Protein AF-A0A9W9JLB4-F1 (afdb_monomer_lite)

Secondary structure (DSSP, 8-state):
--S--------SSS-----PPPPP----S-PPPGGG---SS--B--S---EE---SPPP---TTS-HHHHHHTT-----GGG-EEEE--SS-EEEEEEE--SS-EEEEETT--EEEEEEE--BTTBPPP-S----BS--EESEEEE-TT-EEEEEEES-S-EEEEEEESSHHHHHTT-EEEEEESHHHHTTT--HHHHHHHHHHHHHHHHHHT----S---

Foldseek 3Di:
DDDPPDDFDDDDDDDDDDPDDDDDDDPDPFDDDQVVQFDPDKDFADPPEDEDDDDPAFAAADLLCHPLNCLLVVNPDDDVNQQEDEAQDAFHKYKYKDFAAQDKFWKFKPPWKKFFFDWDADDVPGDDDPVHTDRTRTRIGGIGMRHHRIITIIMTTLHGADWMKIAGPPVVRVQQRRIHIYHRNSVCSNVVDPCPVVVVVSVVVVVVCVVVVDDSPGRND

Organism: NCBI:txid2972120

pLDDT: mean 89.71, std 10.29, range [47.53, 98.62]

Structure (mmCIF, N/CA/C/O backbone):
data_AF-A0A9W9JLB4-F1
#
_entry.id   AF-A0A9W9JLB4-F1
#
loop_
_atom_site.group_PDB
_atom_site.id
_atom_site.type_symbol
_atom_site.label_atom_id
_atom_site.label_alt_id
_atom_site.label_comp_id
_atom_site.label_asym_id
_atom_site.label_entity_id
_atom_site.label_seq_id
_atom_site.pdbx_PDB_ins_code
_atom_site.Cartn_x
_atom_site.Cartn_y
_atom_site.Cartn_z
_atom_site.occupancy
_atom_site.B_iso_or_equiv
_atom_site.auth_seq_id
_atom_site.auth_comp_id
_atom_site.auth_asym_id
_atom_site.auth_atom_id
_atom_site.pdbx_PDB_model_num
ATOM 1 N N . MET A 1 1 ? -23.063 18.956 0.521 1.00 47.53 1 MET A N 1
ATOM 2 C CA . MET A 1 1 ? -23.931 17.977 -0.168 1.00 47.53 1 MET A CA 1
ATOM 3 C C . MET A 1 1 ? -23.769 16.631 0.524 1.00 47.53 1 MET A C 1
ATOM 5 O O . MET A 1 1 ? -22.830 15.928 0.193 1.00 47.53 1 MET A O 1
ATOM 9 N N . THR A 1 2 ? -24.582 16.262 1.512 1.00 58.69 2 THR A N 1
ATOM 10 C CA . THR A 1 2 ? -24.410 14.956 2.179 1.00 58.69 2 THR A CA 1
ATOM 11 C C . THR A 1 2 ? -25.743 14.452 2.715 1.00 58.69 2 THR A C 1
ATOM 13 O O . THR A 1 2 ? -26.462 15.160 3.407 1.00 58.69 2 THR A O 1
ATOM 16 N N . GLY A 1 3 ? -26.094 13.227 2.331 1.00 68.06 3 GLY A N 1
ATOM 17 C CA . GLY A 1 3 ? -27.368 12.585 2.661 1.00 68.06 3 GLY A CA 1
ATOM 18 C C . GLY A 1 3 ? -27.718 11.430 1.722 1.00 68.06 3 GLY A C 1
ATOM 19 O O . GLY A 1 3 ? -28.468 10.545 2.115 1.00 68.06 3 GLY A O 1
ATOM 20 N N . ASN A 1 4 ? -27.116 11.394 0.527 1.00 84.06 4 ASN A N 1
ATOM 21 C CA . ASN A 1 4 ? -27.482 10.451 -0.537 1.00 84.06 4 ASN A CA 1
ATOM 22 C C . ASN A 1 4 ? -26.461 9.323 -0.769 1.00 84.06 4 ASN A C 1
ATOM 24 O O . ASN A 1 4 ? -26.624 8.551 -1.706 1.00 84.06 4 ASN A O 1
ATOM 28 N N . ILE A 1 5 ? -25.429 9.190 0.073 1.00 87.38 5 ILE A N 1
ATOM 29 C CA . ILE A 1 5 ? -24.531 8.022 0.050 1.00 87.38 5 ILE A CA 1
ATOM 30 C C . ILE A 1 5 ? -25.244 6.888 0.800 1.00 87.38 5 ILE A C 1
ATOM 32 O O . ILE A 1 5 ? -25.020 6.675 1.989 1.00 87.38 5 ILE A O 1
ATOM 36 N N . ARG A 1 6 ? -26.217 6.252 0.141 1.00 88.38 6 ARG A N 1
ATOM 37 C CA . ARG A 1 6 ? -27.082 5.213 0.720 1.00 88.38 6 ARG A CA 1
ATOM 38 C C . ARG A 1 6 ? -27.319 4.094 -0.290 1.00 88.38 6 ARG A C 1
ATOM 40 O O . ARG A 1 6 ? -27.400 4.348 -1.486 1.00 88.38 6 ARG A O 1
ATOM 47 N N . GLY A 1 7 ? -27.491 2.876 0.216 1.00 89.06 7 GLY A N 1
ATOM 48 C CA . GLY A 1 7 ? -28.009 1.732 -0.535 1.00 89.06 7 GLY A CA 1
ATOM 49 C C . GLY A 1 7 ? -29.394 1.317 -0.033 1.00 89.06 7 GLY A C 1
ATOM 50 O O . GLY A 1 7 ? -29.811 1.718 1.054 1.00 89.06 7 GLY A O 1
ATOM 51 N N . ILE A 1 8 ? -30.106 0.506 -0.816 1.00 91.38 8 ILE A N 1
ATOM 52 C CA . ILE A 1 8 ? -31.371 -0.120 -0.409 1.00 91.38 8 ILE A CA 1
ATOM 53 C C . ILE A 1 8 ? -31.118 -1.615 -0.237 1.00 91.38 8 ILE A C 1
ATOM 55 O O . ILE A 1 8 ? -30.756 -2.294 -1.194 1.00 91.38 8 ILE A O 1
ATOM 59 N N . VAL A 1 9 ? -31.342 -2.127 0.973 1.00 91.62 9 VAL A N 1
ATOM 60 C CA . VAL A 1 9 ? -31.432 -3.568 1.232 1.00 91.62 9 VAL A CA 1
ATOM 61 C C . VAL A 1 9 ? -32.911 -3.923 1.329 1.00 91.62 9 VAL A C 1
ATOM 63 O O . VAL A 1 9 ? -33.655 -3.290 2.078 1.00 91.62 9 VAL A O 1
ATOM 66 N N . TYR A 1 10 ? -33.351 -4.908 0.551 1.00 93.12 10 TYR A N 1
ATOM 67 C CA . TYR A 1 10 ? -34.756 -5.280 0.439 1.00 93.12 10 TYR A CA 1
ATOM 68 C C . TYR A 1 10 ? -34.913 -6.803 0.412 1.00 93.12 10 TYR A C 1
ATOM 70 O O . TYR A 1 10 ? -34.154 -7.486 -0.266 1.00 93.12 10 TYR A O 1
ATOM 78 N N . TYR A 1 11 ? -35.907 -7.319 1.140 1.00 93.31 11 TYR A N 1
ATOM 79 C CA . TYR A 1 11 ? -36.112 -8.760 1.352 1.00 93.31 11 TYR A CA 1
ATOM 80 C C . TYR A 1 11 ? -37.404 -9.316 0.725 1.00 93.31 11 TYR A C 1
ATOM 82 O O . TYR A 1 11 ? -37.646 -10.516 0.805 1.00 93.31 11 TYR A O 1
ATOM 90 N N . GLY A 1 12 ? -38.268 -8.474 0.149 1.00 91.25 12 GLY A N 1
ATOM 91 C CA . GLY A 1 12 ? -39.545 -8.918 -0.430 1.00 91.25 12 GLY A CA 1
ATOM 92 C C . GLY A 1 12 ? -39.497 -9.116 -1.952 1.00 91.25 12 GLY A C 1
ATOM 93 O O . GLY A 1 12 ? -38.444 -9.366 -2.531 1.00 91.25 12 GLY A O 1
ATOM 94 N N . THR A 1 13 ? -40.637 -8.937 -2.628 1.00 92.50 13 THR A N 1
ATOM 95 C CA . THR A 1 13 ? -40.787 -9.132 -4.085 1.00 92.50 13 THR A CA 1
ATOM 96 C C . THR A 1 13 ? -40.707 -7.858 -4.943 1.00 92.50 13 THR A C 1
ATOM 98 O O . THR A 1 13 ? -40.554 -7.963 -6.158 1.00 92.50 13 THR A O 1
ATOM 101 N N . LYS A 1 14 ? -40.808 -6.654 -4.358 1.00 90.88 14 LYS A N 1
ATOM 102 C CA . LYS A 1 14 ? -40.681 -5.351 -5.046 1.00 90.88 14 LYS A CA 1
ATOM 103 C C . LYS A 1 14 ? -39.960 -4.289 -4.194 1.00 90.88 14 LYS A C 1
ATOM 105 O O . LYS A 1 14 ? -40.514 -3.896 -3.167 1.00 90.88 14 LYS A O 1
ATOM 110 N N . PRO A 1 15 ? -38.792 -3.768 -4.616 1.00 91.06 15 PRO A N 1
ATOM 111 C CA . PRO A 1 15 ? -38.059 -2.753 -3.858 1.00 91.06 15 PRO A CA 1
ATOM 112 C C . PRO A 1 15 ? -38.905 -1.511 -3.554 1.00 91.06 15 PRO A C 1
ATOM 114 O O . PRO A 1 15 ? -39.670 -1.047 -4.399 1.00 91.06 15 PRO A O 1
ATOM 117 N N . GLN A 1 16 ? -38.738 -0.952 -2.357 1.00 90.38 16 GLN A N 1
ATOM 118 C CA . GLN A 1 16 ? -39.347 0.310 -1.928 1.00 90.38 16 GLN A CA 1
ATOM 119 C C . GLN A 1 16 ? -38.316 1.147 -1.165 1.00 90.38 16 GLN A C 1
ATOM 121 O O . GLN A 1 16 ? -37.318 0.611 -0.678 1.00 90.38 16 GLN A O 1
ATOM 126 N N . GLN A 1 17 ? -38.551 2.457 -1.056 1.00 91.56 17 GLN A N 1
ATOM 127 C CA . GLN A 1 17 ? -37.690 3.344 -0.275 1.00 91.56 17 GLN A CA 1
ATOM 128 C C . GLN A 1 17 ? -37.734 2.949 1.214 1.00 91.56 17 GLN A C 1
ATOM 130 O O . GLN A 1 17 ? -38.818 2.957 1.802 1.00 91.56 17 GLN A O 1
ATOM 135 N N . PRO A 1 18 ? -36.588 2.629 1.847 1.00 91.44 18 PRO A N 1
ATOM 136 C CA . PRO A 1 18 ? -36.567 2.268 3.259 1.00 91.44 18 PRO A CA 1
ATOM 137 C C . PRO A 1 18 ? -37.017 3.424 4.160 1.00 91.44 18 PRO A C 1
ATOM 139 O O . PRO A 1 18 ? -36.579 4.561 3.984 1.00 91.44 18 PRO A O 1
ATOM 142 N N . GLN A 1 19 ? -37.833 3.109 5.169 1.00 92.19 19 GLN A N 1
ATOM 143 C CA . GLN A 1 19 ? -38.179 4.007 6.285 1.00 92.19 19 GLN A CA 1
ATOM 144 C C . GLN A 1 19 ? -37.429 3.641 7.580 1.00 92.19 19 GLN A C 1
ATOM 146 O O . GLN A 1 19 ? -37.840 3.992 8.683 1.00 92.19 19 GLN A O 1
ATOM 151 N N . THR A 1 20 ? -36.333 2.891 7.454 1.00 91.38 20 THR A N 1
ATOM 152 C CA . THR A 1 20 ? -35.502 2.459 8.580 1.00 91.38 20 THR A CA 1
ATOM 153 C C . THR A 1 20 ? -34.828 3.646 9.261 1.00 91.38 20 THR A C 1
ATOM 155 O O . THR A 1 20 ? -34.368 4.575 8.595 1.00 91.38 20 THR A O 1
ATOM 158 N N . GLN A 1 21 ? -34.711 3.585 10.586 1.00 89.38 21 GLN A N 1
ATOM 159 C CA . GLN A 1 21 ? -33.932 4.556 11.350 1.00 89.38 21 GLN A CA 1
ATOM 160 C C . GLN A 1 21 ? -32.434 4.295 11.165 1.00 89.38 21 GLN A C 1
ATOM 162 O O . GLN A 1 21 ? -31.998 3.147 11.074 1.00 89.38 21 GLN A O 1
ATOM 167 N N . SER A 1 22 ? -31.644 5.365 11.089 1.00 85.06 22 SER A N 1
ATOM 168 C CA . SER A 1 22 ? -30.190 5.260 10.986 1.00 85.06 22 SER A CA 1
ATOM 169 C C . SER A 1 22 ? -29.588 4.772 12.298 1.00 85.06 22 SER A C 1
ATOM 171 O O . SER A 1 22 ? -29.951 5.266 13.366 1.00 85.06 22 SER A O 1
ATOM 173 N N . PHE A 1 23 ? -28.608 3.877 12.210 1.00 88.06 23 PHE A N 1
ATOM 174 C CA . PHE A 1 23 ? -27.747 3.566 13.345 1.00 88.06 23 PHE A CA 1
ATOM 175 C C . PHE A 1 23 ? -26.902 4.804 13.707 1.00 88.06 23 PHE A C 1
ATOM 177 O O . PHE A 1 23 ? -26.360 5.435 12.794 1.00 88.06 23 PHE A O 1
ATOM 184 N N . PRO A 1 24 ? -26.796 5.190 14.993 1.00 87.62 24 PRO A N 1
ATOM 185 C CA . PRO A 1 24 ? -25.941 6.298 15.395 1.00 87.62 24 PRO A CA 1
ATOM 186 C C . PRO A 1 24 ? -24.477 5.922 15.160 1.00 87.62 24 PRO A C 1
ATOM 188 O O . PRO A 1 24 ? -24.000 4.912 15.667 1.00 87.62 24 PRO A O 1
ATOM 191 N N . PHE A 1 25 ? -23.755 6.742 14.404 1.00 86.19 25 PHE A N 1
ATOM 192 C CA . PHE A 1 25 ? -22.332 6.547 14.151 1.00 86.19 25 PHE A CA 1
ATOM 193 C C . PHE A 1 25 ? -21.581 7.862 14.326 1.00 86.19 25 PHE A C 1
ATOM 195 O O . PHE A 1 25 ? -22.136 8.949 14.136 1.00 86.19 25 PHE A O 1
ATOM 202 N N . THR A 1 26 ? -20.304 7.756 14.668 1.00 85.06 26 THR A N 1
ATOM 203 C CA . THR A 1 26 ? -19.406 8.906 14.719 1.00 85.06 26 THR A CA 1
ATOM 204 C C . THR A 1 26 ? -18.745 9.053 13.357 1.00 85.06 26 THR A C 1
ATOM 206 O O . THR A 1 26 ? -18.109 8.123 12.869 1.00 85.06 26 THR A O 1
ATOM 209 N N . ASN A 1 27 ? -18.895 10.215 12.727 1.00 85.88 27 ASN A N 1
ATOM 210 C CA . ASN A 1 27 ? -18.248 10.497 11.450 1.00 85.88 27 ASN A CA 1
ATOM 211 C C . ASN A 1 27 ? -16.774 10.873 11.675 1.00 85.88 27 ASN A C 1
ATOM 213 O O . ASN A 1 27 ? -16.455 12.050 11.850 1.00 85.88 27 ASN A O 1
ATOM 217 N N . VAL A 1 28 ? -15.901 9.867 11.717 1.00 87.81 28 VAL A N 1
ATOM 218 C CA . VAL A 1 28 ? -14.451 10.014 11.899 1.00 87.81 28 VAL A CA 1
ATOM 219 C C . VAL A 1 28 ? -13.688 9.333 10.769 1.00 87.81 28 VAL A C 1
ATOM 221 O O . VAL A 1 28 ? -14.153 8.355 10.192 1.00 87.81 28 VAL A O 1
ATOM 224 N N . CYS A 1 29 ? -12.492 9.838 10.478 1.00 88.31 29 CYS A N 1
ATOM 225 C CA . CYS A 1 29 ? -11.559 9.236 9.526 1.00 88.31 29 CYS A CA 1
ATOM 226 C C . CYS A 1 29 ? -10.571 8.325 10.273 1.00 88.31 29 CYS A C 1
ATOM 228 O O . CYS A 1 29 ? -9.369 8.588 10.278 1.00 88.31 29 CYS A O 1
ATOM 230 N N . GLU A 1 30 ? -11.087 7.318 10.976 1.00 90.31 30 GLU A N 1
ATOM 231 C CA . GLU A 1 30 ? -10.309 6.371 11.784 1.00 90.31 30 GLU A CA 1
ATOM 232 C C . GLU A 1 30 ? -10.644 4.935 11.365 1.00 90.31 30 GLU A C 1
ATOM 234 O O . GLU A 1 30 ? -11.740 4.672 10.869 1.00 90.31 30 GLU A O 1
ATOM 239 N N . ASP A 1 31 ? -9.693 4.018 11.547 1.00 93.38 31 ASP A N 1
ATOM 240 C CA . ASP A 1 31 ? -9.970 2.584 11.450 1.00 93.38 31 ASP A CA 1
ATOM 241 C C . ASP A 1 31 ? -10.825 2.108 12.638 1.00 93.38 31 ASP A C 1
ATOM 243 O O . ASP A 1 31 ? -10.959 2.787 13.660 1.00 93.38 31 ASP A O 1
ATOM 247 N N . GLU A 1 32 ? -11.357 0.890 12.518 1.00 92.75 32 GLU A N 1
ATOM 248 C CA . GLU A 1 32 ? -11.881 0.141 13.661 1.00 92.75 32 GLU A CA 1
ATOM 249 C C . GLU A 1 32 ? -10.836 0.020 14.779 1.00 92.75 32 GLU A C 1
ATOM 251 O O . GLU A 1 32 ? -9.631 -0.072 14.531 1.00 92.75 32 GLU A O 1
ATOM 256 N N . LEU A 1 33 ? -11.304 -0.041 16.029 1.00 90.81 33 LEU A N 1
ATOM 257 C CA . LEU A 1 33 ? -10.415 -0.218 17.176 1.00 90.81 33 LEU A CA 1
ATOM 258 C C . LEU A 1 33 ? -9.578 -1.489 17.003 1.00 90.81 33 LEU A C 1
ATOM 260 O O . LEU A 1 33 ? -10.123 -2.568 16.770 1.00 90.81 33 LEU A O 1
ATOM 264 N N . LEU A 1 34 ? -8.260 -1.388 17.204 1.00 91.38 34 LEU A N 1
ATOM 265 C CA . LEU A 1 34 ? -7.344 -2.527 17.055 1.00 91.38 34 LEU A CA 1
ATOM 266 C C . LEU A 1 34 ? -7.753 -3.735 17.918 1.00 91.38 34 LEU A C 1
ATOM 268 O O . LEU A 1 34 ? -7.543 -4.875 17.519 1.00 91.38 34 LEU A O 1
ATOM 272 N N . THR A 1 35 ? -8.393 -3.502 19.069 1.00 91.44 35 THR A N 1
ATOM 273 C CA . THR A 1 35 ? -8.924 -4.556 19.953 1.00 91.44 35 THR A CA 1
ATOM 274 C C . THR A 1 35 ? -10.056 -5.373 19.330 1.00 91.44 35 THR A C 1
ATOM 276 O O . THR A 1 35 ? -10.273 -6.509 19.741 1.00 91.44 35 THR A O 1
ATOM 279 N N . ASN A 1 36 ? -10.767 -4.820 18.344 1.00 95.19 36 ASN A N 1
ATOM 280 C CA . ASN A 1 36 ? -11.835 -5.503 17.611 1.00 95.19 36 ASN A CA 1
ATOM 281 C C . ASN A 1 36 ? -11.297 -6.284 16.400 1.00 95.19 36 ASN A C 1
ATOM 283 O O . ASN A 1 36 ? -12.012 -7.101 15.824 1.00 95.19 36 ASN A O 1
ATOM 287 N N . LEU A 1 37 ? -10.041 -6.049 16.008 1.00 96.31 37 LEU A N 1
ATOM 288 C CA . LEU A 1 37 ? -9.425 -6.608 14.807 1.00 96.31 37 LEU A CA 1
ATOM 289 C C . LEU A 1 37 ? -8.465 -7.750 15.158 1.00 96.31 37 LEU A C 1
ATOM 291 O O . LEU A 1 37 ? -7.256 -7.641 14.977 1.00 96.31 37 LEU A O 1
ATOM 295 N N . VAL A 1 38 ? -8.997 -8.867 15.652 1.00 96.81 38 VAL A N 1
ATOM 296 C CA . VAL A 1 38 ? -8.183 -10.038 16.017 1.00 96.81 38 VAL A CA 1
ATOM 297 C C . VAL A 1 38 ? -8.157 -11.043 14.861 1.00 96.81 38 VAL A C 1
ATOM 299 O O . VAL A 1 38 ? -9.197 -11.632 14.552 1.00 96.81 38 VAL A O 1
ATOM 302 N N . PRO A 1 39 ? -6.998 -11.295 14.216 1.00 97.38 39 PRO A N 1
ATOM 303 C CA . PRO A 1 39 ? -6.916 -12.307 13.172 1.00 97.38 39 PRO A CA 1
ATOM 304 C C . PRO A 1 39 ? -7.280 -13.689 13.713 1.00 97.38 39 PRO A C 1
ATOM 306 O O . PRO A 1 39 ? -6.765 -14.108 14.752 1.00 97.38 39 PRO A O 1
ATOM 309 N N . HIS A 1 40 ? -8.111 -14.421 12.967 1.00 97.25 40 HIS A N 1
ATOM 310 C CA . HIS A 1 40 ? -8.494 -15.789 13.326 1.00 97.25 40 HIS A CA 1
ATOM 311 C C . HIS A 1 40 ? -7.283 -16.734 13.373 1.00 97.25 40 HIS A C 1
ATOM 313 O O . HIS A 1 40 ? -7.177 -17.560 14.274 1.00 97.25 40 HIS A O 1
ATOM 319 N N . VAL A 1 41 ? -6.350 -16.587 12.423 1.00 96.44 41 VAL A N 1
ATOM 320 C CA . VAL A 1 41 ? -5.081 -17.328 12.411 1.00 96.44 41 VAL A CA 1
ATOM 321 C C . VAL A 1 41 ? -4.011 -16.499 13.130 1.00 96.44 41 VAL A C 1
ATOM 323 O O . VAL A 1 41 ? -3.582 -15.471 12.577 1.00 96.44 41 VAL A O 1
ATOM 326 N N . PRO A 1 42 ? -3.563 -16.916 14.332 1.00 94.19 42 PRO A N 1
ATOM 327 C CA . PRO A 1 42 ? -2.636 -16.132 15.129 1.00 94.19 42 PRO A CA 1
ATOM 328 C C . PRO A 1 42 ? -1.221 -16.118 14.544 1.00 94.19 42 PRO A C 1
ATOM 330 O O . PRO A 1 42 ? -0.737 -17.124 14.027 1.00 94.19 42 PRO A O 1
ATOM 333 N N . LYS A 1 43 ? -0.532 -14.975 14.654 1.00 90.94 43 LYS A N 1
ATOM 334 C CA . LYS A 1 43 ? 0.885 -14.830 14.278 1.00 90.94 43 LYS A CA 1
ATOM 335 C C . LYS A 1 43 ? 1.606 -13.903 15.258 1.00 90.94 43 LYS A C 1
ATOM 337 O O . LYS A 1 43 ? 1.078 -12.850 15.599 1.00 90.94 43 LYS A O 1
ATOM 342 N N . THR A 1 44 ? 2.813 -14.278 15.678 1.00 87.94 44 THR A N 1
ATOM 343 C CA . THR A 1 44 ? 3.665 -13.464 16.563 1.00 87.94 44 THR A CA 1
ATOM 344 C C . THR A 1 44 ? 4.822 -12.862 15.770 1.00 87.94 44 THR A C 1
ATOM 346 O O . THR A 1 44 ? 5.496 -13.569 15.014 1.00 87.94 44 THR A O 1
ATOM 349 N N . ASN A 1 45 ? 5.062 -11.562 15.935 1.00 83.06 45 ASN A N 1
ATOM 350 C CA . ASN A 1 45 ? 6.175 -10.857 15.293 1.00 83.06 45 ASN A CA 1
ATOM 351 C C . ASN A 1 45 ? 7.479 -11.080 16.087 1.00 83.06 45 ASN A C 1
ATOM 353 O O . ASN A 1 45 ? 7.470 -11.065 17.317 1.00 83.06 45 ASN A O 1
ATOM 357 N N . ALA A 1 46 ? 8.613 -11.297 15.409 1.00 74.56 46 ALA A N 1
ATOM 358 C CA . ALA A 1 46 ? 9.895 -11.557 16.081 1.00 74.56 46 ALA A CA 1
ATOM 359 C C . ALA A 1 46 ? 10.652 -10.258 16.405 1.00 74.56 46 ALA A C 1
ATOM 361 O O . ALA A 1 46 ? 10.782 -9.406 15.534 1.00 74.56 46 ALA A O 1
ATOM 362 N N . GLN A 1 47 ? 11.235 -10.138 17.601 1.00 58.47 47 GLN A N 1
ATOM 363 C CA . GLN A 1 47 ? 11.836 -8.903 18.146 1.00 58.47 47 GLN A CA 1
ATOM 364 C C . GLN A 1 47 ? 13.156 -8.424 17.492 1.00 58.47 47 GLN A C 1
ATOM 366 O O . GLN A 1 47 ? 13.879 -7.625 18.076 1.00 58.47 47 GLN A O 1
ATOM 371 N N . ASN A 1 48 ? 13.515 -8.890 16.294 1.00 56.91 48 ASN A N 1
ATOM 372 C CA . ASN A 1 48 ? 14.680 -8.354 15.584 1.00 56.91 48 ASN A CA 1
ATOM 373 C C . ASN A 1 48 ? 14.227 -7.173 14.723 1.00 56.91 48 ASN A C 1
ATOM 375 O O . ASN A 1 48 ? 13.586 -7.369 13.691 1.00 56.91 48 ASN A O 1
ATOM 379 N N . PHE A 1 49 ? 14.518 -5.955 15.183 1.00 55.12 49 PHE A N 1
ATOM 380 C CA . PHE A 1 49 ? 13.984 -4.720 14.615 1.00 55.12 49 PHE A CA 1
ATOM 381 C C . PHE A 1 49 ? 14.944 -4.086 13.601 1.00 55.12 49 PHE A C 1
ATOM 383 O O . PHE A 1 49 ? 16.104 -3.830 13.912 1.00 55.12 49 PHE A O 1
ATOM 390 N N . PHE A 1 50 ? 14.424 -3.735 12.426 1.00 51.78 50 PHE A N 1
ATOM 391 C CA . PHE A 1 50 ? 15.030 -2.754 11.526 1.00 51.78 50 PHE A CA 1
ATOM 392 C C . PHE A 1 50 ? 14.108 -1.543 11.493 1.00 51.78 50 PHE A C 1
ATOM 394 O O . PHE A 1 50 ? 12.989 -1.663 11.004 1.00 51.78 50 PHE A O 1
ATOM 401 N N . ARG A 1 51 ? 14.540 -0.411 12.061 1.00 51.91 51 ARG A N 1
ATOM 402 C CA . ARG A 1 51 ? 13.751 0.829 12.106 1.00 51.91 51 ARG A CA 1
ATOM 403 C C . ARG A 1 51 ? 14.150 1.733 10.945 1.00 51.91 51 ARG A C 1
ATOM 405 O O . ARG A 1 51 ? 15.314 2.102 10.830 1.00 51.91 51 ARG A O 1
ATOM 412 N N . TRP A 1 52 ? 13.158 2.154 10.169 1.00 50.41 52 TRP A N 1
ATOM 413 C CA . TRP A 1 52 ? 13.318 3.104 9.069 1.00 50.41 52 TRP A CA 1
ATOM 414 C C . TRP A 1 52 ? 12.590 4.419 9.350 1.00 50.41 52 TRP A C 1
ATOM 416 O O . TRP A 1 52 ? 11.607 4.452 10.091 1.00 50.41 52 TRP A O 1
ATOM 426 N N . ARG A 1 53 ? 13.090 5.505 8.753 1.00 48.78 53 ARG A N 1
ATOM 427 C CA . ARG A 1 53 ? 12.478 6.838 8.750 1.00 48.78 53 ARG A CA 1
ATOM 428 C C . ARG A 1 53 ? 12.417 7.321 7.302 1.00 48.78 53 ARG A C 1
ATOM 430 O O . ARG A 1 53 ? 13.434 7.277 6.616 1.00 48.78 53 ARG A O 1
ATOM 437 N N . PHE A 1 54 ? 11.245 7.757 6.850 1.00 59.66 54 PHE A N 1
ATOM 438 C CA . PHE A 1 54 ? 11.043 8.196 5.466 1.00 59.66 54 PHE A CA 1
ATOM 439 C C . PHE A 1 54 ? 11.633 9.587 5.211 1.00 59.66 54 PHE A C 1
ATOM 441 O O . PHE A 1 54 ? 11.682 10.427 6.114 1.00 59.66 54 PHE A O 1
ATOM 448 N N . ASN A 1 55 ? 12.105 9.800 3.980 1.00 58.72 55 ASN A N 1
ATOM 449 C CA . ASN A 1 55 ? 12.612 11.085 3.503 1.00 58.72 55 ASN A CA 1
ATOM 450 C C . ASN A 1 55 ? 11.480 11.921 2.863 1.00 58.72 55 ASN A C 1
ATOM 452 O O . ASN A 1 55 ? 10.341 11.475 2.770 1.00 58.72 55 ASN A O 1
ATOM 456 N N . SER A 1 56 ? 11.800 13.138 2.424 1.00 65.88 56 SER A N 1
ATOM 457 C CA . SER A 1 56 ? 10.871 14.099 1.816 1.00 65.88 56 SER A CA 1
ATOM 458 C C . SER A 1 56 ? 10.739 13.971 0.285 1.00 65.88 56 SER A C 1
ATOM 460 O O . SER A 1 56 ? 10.598 14.990 -0.389 1.00 65.88 56 SER A O 1
ATOM 462 N N . THR A 1 57 ? 10.868 12.770 -0.288 1.00 79.44 57 THR A N 1
ATOM 463 C CA . THR A 1 57 ? 10.820 12.570 -1.750 1.00 79.44 57 THR A CA 1
ATOM 464 C C . THR A 1 57 ? 9.423 12.158 -2.191 1.00 79.44 57 THR A C 1
ATOM 466 O O . THR A 1 57 ? 8.918 11.135 -1.738 1.00 79.44 57 THR A O 1
ATOM 469 N N . SER A 1 58 ? 8.831 12.925 -3.107 1.00 87.69 58 SER A N 1
ATOM 470 C CA . SER A 1 58 ? 7.632 12.508 -3.839 1.00 87.69 58 SER A CA 1
ATOM 471 C C . SER A 1 58 ? 8.014 11.496 -4.911 1.00 87.69 58 SER A C 1
ATOM 473 O O . SER A 1 58 ? 8.916 11.753 -5.716 1.00 87.69 58 SER A O 1
ATOM 475 N N . MET A 1 59 ? 7.338 10.350 -4.919 1.00 90.00 59 MET A N 1
ATOM 476 C CA . MET A 1 59 ? 7.585 9.317 -5.915 1.00 90.00 59 MET A CA 1
ATOM 477 C C . MET A 1 59 ? 7.161 9.785 -7.311 1.00 90.00 59 MET A C 1
ATOM 479 O O . MET A 1 59 ? 6.105 10.386 -7.488 1.00 90.00 59 MET A O 1
ATOM 483 N N . ASN A 1 60 ? 7.991 9.479 -8.302 1.00 91.56 60 ASN A N 1
ATOM 484 C CA . ASN A 1 60 ? 7.707 9.611 -9.721 1.00 91.56 60 ASN A CA 1
ATOM 485 C C . ASN A 1 60 ? 8.414 8.465 -10.462 1.00 91.56 60 ASN A C 1
ATOM 487 O O . ASN A 1 60 ? 9.649 8.400 -10.500 1.00 91.56 60 ASN A O 1
ATOM 491 N N . VAL A 1 61 ? 7.626 7.529 -10.987 1.00 92.00 61 VAL A N 1
ATOM 492 C CA . VAL A 1 61 ? 8.088 6.355 -11.735 1.00 92.00 61 VAL A CA 1
ATOM 493 C C . VAL A 1 61 ? 7.890 6.565 -13.232 1.00 92.00 61 VAL A C 1
ATOM 495 O O . VAL A 1 61 ? 7.066 7.363 -13.652 1.00 92.00 61 VAL A O 1
ATOM 498 N N . SER A 1 62 ? 8.643 5.840 -14.059 1.00 91.81 62 SER A N 1
ATOM 499 C CA . SER A 1 62 ? 8.492 5.898 -15.514 1.00 91.81 62 SER A CA 1
ATOM 500 C C . SER A 1 62 ? 7.707 4.691 -16.014 1.00 91.81 62 SER A C 1
ATOM 502 O O . SER A 1 62 ? 8.154 3.556 -15.840 1.00 91.81 62 SER A O 1
ATOM 504 N N . TRP A 1 63 ? 6.580 4.925 -16.693 1.00 93.12 63 TRP A N 1
ATOM 505 C CA . TRP A 1 63 ? 5.831 3.846 -17.351 1.00 93.12 63 TRP A CA 1
ATOM 506 C C . TRP A 1 63 ? 6.628 3.142 -18.457 1.00 93.12 63 TRP A C 1
ATOM 508 O O . TRP A 1 63 ? 6.419 1.956 -18.705 1.00 93.12 63 TRP A O 1
ATOM 518 N N . ASP A 1 64 ? 7.547 3.855 -19.116 1.00 91.75 64 ASP A N 1
ATOM 519 C CA . ASP A 1 64 ? 8.386 3.302 -20.186 1.00 91.75 64 ASP A CA 1
ATOM 520 C C . ASP A 1 64 ? 9.548 2.451 -19.655 1.00 91.75 64 ASP A C 1
ATOM 522 O O . ASP A 1 64 ? 10.059 1.593 -20.373 1.00 91.75 64 ASP A O 1
ATOM 526 N N . ASN A 1 65 ? 9.958 2.662 -18.401 1.00 92.38 65 ASN A N 1
ATOM 527 C CA . ASN A 1 65 ? 11.016 1.887 -17.759 1.00 92.38 65 ASN A CA 1
ATOM 528 C C . ASN A 1 65 ? 10.604 1.464 -16.336 1.00 92.38 65 ASN A C 1
ATOM 530 O O . ASN A 1 65 ? 11.118 2.010 -15.354 1.00 92.38 65 ASN A O 1
ATOM 534 N N . PRO A 1 66 ? 9.657 0.516 -16.192 1.00 94.50 66 PRO A N 1
ATOM 535 C CA . PRO A 1 66 ? 9.180 0.082 -14.883 1.00 94.50 66 PRO A CA 1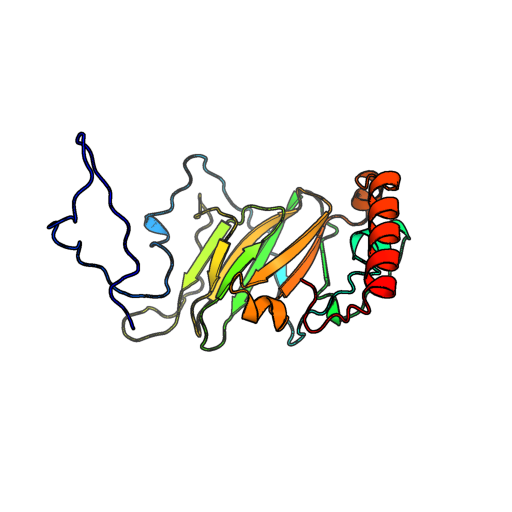
ATOM 536 C C . PRO A 1 66 ? 10.295 -0.604 -14.082 1.00 94.50 66 PRO A C 1
ATOM 538 O O . PRO A 1 66 ? 11.189 -1.229 -14.653 1.00 94.50 66 PRO A O 1
ATOM 541 N N . THR A 1 67 ? 10.220 -0.557 -12.749 1.00 94.56 67 THR A N 1
A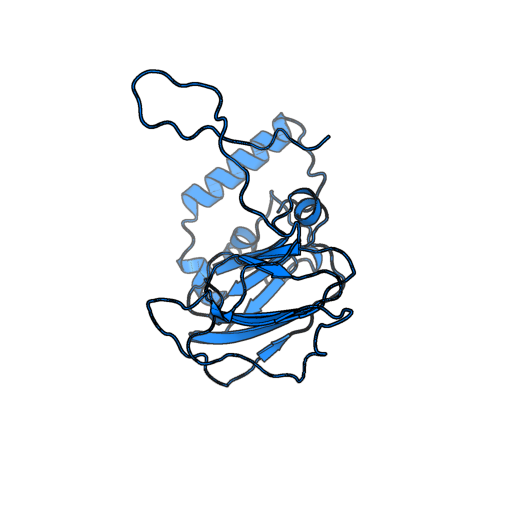TOM 542 C CA . THR A 1 67 ? 11.286 -1.056 -11.859 1.00 94.56 67 THR A CA 1
ATOM 543 C C . THR A 1 67 ? 11.681 -2.509 -12.132 1.00 94.56 67 THR A C 1
ATOM 545 O O . THR A 1 67 ? 12.860 -2.849 -12.111 1.00 94.56 67 THR A O 1
ATOM 548 N N . LEU A 1 68 ? 10.713 -3.379 -12.441 1.00 94.44 68 LEU A N 1
ATOM 549 C CA . LEU A 1 68 ? 11.003 -4.773 -12.788 1.00 94.44 68 LEU A CA 1
ATOM 550 C C . LEU A 1 68 ? 11.826 -4.905 -14.077 1.00 94.44 68 LEU A C 1
ATOM 552 O O . LEU A 1 68 ? 12.637 -5.823 -14.173 1.00 94.44 68 LEU A O 1
ATOM 556 N N . MET A 1 69 ? 11.651 -4.000 -15.046 1.00 94.50 69 MET A N 1
ATOM 557 C CA . MET A 1 69 ? 12.448 -3.989 -16.276 1.00 94.50 69 MET A CA 1
ATOM 558 C C . MET A 1 69 ? 13.881 -3.530 -15.995 1.00 94.50 69 MET A C 1
ATOM 560 O O . MET A 1 69 ? 14.823 -4.197 -16.422 1.00 94.50 69 MET A O 1
ATOM 564 N N . GLN A 1 70 ? 14.045 -2.480 -15.184 1.00 94.12 70 GLN A N 1
ATOM 565 C CA . GLN A 1 70 ? 15.354 -2.022 -14.698 1.00 94.12 70 GLN A CA 1
ATOM 566 C C . GLN A 1 70 ? 16.110 -3.166 -13.994 1.00 94.12 70 GLN A C 1
ATOM 568 O O . GLN A 1 70 ? 17.245 -3.491 -14.348 1.00 94.12 70 GLN A O 1
ATOM 573 N N . ILE A 1 71 ? 15.447 -3.866 -13.065 1.00 93.31 71 ILE A N 1
ATOM 574 C CA . ILE A 1 71 ? 16.021 -5.021 -12.354 1.00 93.31 71 ILE A CA 1
ATOM 575 C C . ILE A 1 71 ? 16.367 -6.158 -13.325 1.00 93.31 71 ILE A C 1
ATOM 577 O O . ILE A 1 71 ? 17.448 -6.741 -13.229 1.00 93.31 71 ILE A O 1
ATOM 581 N N . TYR A 1 72 ? 15.488 -6.474 -14.281 1.00 93.19 72 TYR A N 1
ATOM 582 C CA . TYR A 1 72 ? 15.739 -7.529 -15.267 1.00 93.19 72 TYR A CA 1
ATOM 583 C C . TYR A 1 72 ? 16.987 -7.243 -16.120 1.00 93.19 72 TYR A C 1
ATOM 585 O O . TYR A 1 72 ? 17.761 -8.157 -16.425 1.00 93.19 72 TYR A O 1
ATOM 593 N N . HIS A 1 73 ? 17.220 -5.972 -16.456 1.00 92.81 73 HIS A N 1
ATOM 594 C CA . HIS A 1 73 ? 18.409 -5.510 -17.171 1.00 92.81 73 HIS A CA 1
ATOM 595 C C . HIS A 1 73 ? 19.661 -5.362 -16.288 1.00 92.81 73 HIS A C 1
ATOM 597 O O . HIS A 1 73 ? 20.731 -5.039 -16.801 1.00 92.81 73 HIS A O 1
ATOM 603 N N . ASN A 1 74 ? 19.580 -5.724 -15.002 1.00 90.12 74 ASN A N 1
ATOM 604 C CA . ASN A 1 74 ? 20.632 -5.563 -13.992 1.00 90.12 74 ASN A CA 1
ATOM 605 C C . ASN A 1 74 ? 21.058 -4.099 -13.805 1.00 90.12 74 ASN A C 1
ATOM 607 O O . ASN A 1 74 ? 22.231 -3.809 -13.558 1.00 90.12 74 ASN A O 1
ATOM 611 N N . GLU A 1 75 ? 20.113 -3.169 -13.930 1.00 89.56 75 GLU A N 1
ATOM 612 C CA . GLU A 1 75 ? 20.341 -1.795 -13.507 1.00 89.56 75 GLU A CA 1
ATOM 613 C C . GLU A 1 75 ? 20.495 -1.758 -11.980 1.00 89.56 75 GLU A C 1
ATOM 615 O O . GLU A 1 75 ? 19.718 -2.355 -11.236 1.00 89.56 75 GLU A O 1
ATOM 620 N N . MET A 1 76 ? 21.540 -1.070 -11.520 1.00 79.00 76 MET A N 1
ATOM 621 C CA . MET A 1 76 ? 21.879 -0.934 -10.096 1.00 79.00 76 MET A CA 1
ATOM 622 C C . MET A 1 76 ? 21.704 0.504 -9.590 1.00 79.00 76 MET A C 1
ATOM 624 O O . MET A 1 76 ? 21.871 0.770 -8.404 1.00 79.00 76 MET A O 1
ATOM 628 N N . SER A 1 77 ? 21.413 1.444 -10.492 1.00 81.12 77 SER A N 1
ATOM 629 C CA . SER A 1 77 ? 21.272 2.867 -10.192 1.00 81.12 77 SER A CA 1
ATOM 630 C C . SER A 1 77 ? 19.850 3.306 -10.498 1.00 81.12 77 SER A C 1
ATOM 632 O O . SER A 1 77 ? 19.520 3.590 -11.646 1.00 81.12 77 SER A O 1
ATOM 634 N N . PHE A 1 78 ? 19.033 3.404 -9.457 1.00 83.25 78 PHE A N 1
ATOM 635 C CA . PHE A 1 78 ? 17.648 3.845 -9.556 1.00 83.25 78 PHE A CA 1
ATOM 636 C C . PHE A 1 78 ? 17.549 5.343 -9.265 1.00 83.25 78 PHE A C 1
ATOM 638 O O . PHE A 1 78 ? 18.290 5.886 -8.444 1.00 83.25 78 PHE A O 1
ATOM 645 N N . SER A 1 79 ? 16.615 6.028 -9.926 1.00 83.12 79 SER A N 1
ATOM 646 C CA . SER A 1 79 ? 16.309 7.423 -9.594 1.00 83.12 79 SER A CA 1
ATOM 647 C C . SER A 1 79 ? 15.841 7.522 -8.142 1.00 83.12 79 SER A C 1
ATOM 649 O O . SER A 1 79 ? 15.009 6.722 -7.718 1.00 83.12 79 SER A O 1
ATOM 651 N N . ASN A 1 80 ? 16.273 8.543 -7.397 1.00 80.88 80 ASN A N 1
ATOM 652 C CA . ASN A 1 80 ? 15.729 8.814 -6.059 1.00 80.88 80 ASN A CA 1
ATOM 653 C C . ASN A 1 80 ? 14.201 9.002 -6.086 1.00 80.88 80 ASN A C 1
ATOM 655 O O . ASN A 1 80 ? 13.522 8.658 -5.122 1.00 80.88 80 ASN A O 1
ATOM 659 N N . LEU A 1 81 ? 13.657 9.484 -7.211 1.00 84.88 81 LEU A N 1
ATOM 660 C CA . LEU A 1 81 ? 12.216 9.639 -7.417 1.00 84.88 81 LEU A CA 1
ATOM 661 C C . LEU A 1 81 ? 11.479 8.295 -7.500 1.00 84.88 81 LEU A C 1
ATOM 663 O O . LEU A 1 81 ? 10.275 8.255 -7.308 1.00 84.88 81 LEU A O 1
ATOM 667 N N . SER A 1 82 ? 12.171 7.173 -7.709 1.00 84.81 82 SER A N 1
ATOM 668 C CA . SER A 1 82 ? 11.538 5.848 -7.680 1.00 84.81 82 SER A CA 1
ATOM 669 C C . SER A 1 82 ? 11.087 5.419 -6.279 1.00 84.81 82 SER A C 1
ATOM 671 O O . SER A 1 82 ? 10.460 4.371 -6.156 1.00 84.81 82 SER A O 1
ATOM 673 N N . GLY A 1 83 ? 11.416 6.175 -5.220 1.00 87.56 83 GLY A N 1
ATOM 674 C CA . GLY A 1 83 ? 11.010 5.866 -3.846 1.00 87.56 83 GLY A CA 1
ATOM 675 C C . GLY A 1 83 ? 11.484 4.489 -3.372 1.00 87.56 83 GLY A C 1
ATOM 676 O O . GLY A 1 83 ? 10.795 3.829 -2.603 1.00 87.56 83 GLY A O 1
ATOM 677 N N . MET A 1 84 ? 12.620 4.015 -3.882 1.00 89.38 84 MET A N 1
ATOM 678 C CA . MET A 1 84 ? 13.090 2.651 -3.675 1.00 89.38 84 MET A CA 1
ATOM 679 C C . MET A 1 84 ? 13.697 2.433 -2.281 1.00 89.38 84 MET A C 1
ATOM 681 O O . MET A 1 84 ? 14.565 3.187 -1.845 1.00 89.38 84 MET A O 1
ATOM 685 N N . ILE A 1 85 ? 13.304 1.342 -1.621 1.00 91.06 85 ILE A N 1
ATOM 686 C CA . ILE A 1 85 ? 13.928 0.821 -0.400 1.00 91.06 85 ILE A CA 1
ATOM 687 C C . ILE A 1 85 ? 14.313 -0.642 -0.631 1.00 91.06 85 ILE A C 1
ATOM 689 O O . ILE A 1 85 ? 13.453 -1.491 -0.850 1.00 91.06 85 ILE A O 1
ATOM 693 N N . GLU A 1 86 ? 15.604 -0.952 -0.563 1.00 92.50 86 GLU A N 1
ATOM 694 C CA . GLU A 1 86 ? 16.101 -2.318 -0.739 1.00 92.50 86 GLU A CA 1
ATOM 695 C C . GLU A 1 86 ? 15.939 -3.152 0.543 1.00 92.50 86 GLU A C 1
ATOM 697 O O . GLU A 1 86 ? 16.288 -2.715 1.643 1.00 92.50 86 GLU A O 1
ATOM 702 N N . LEU 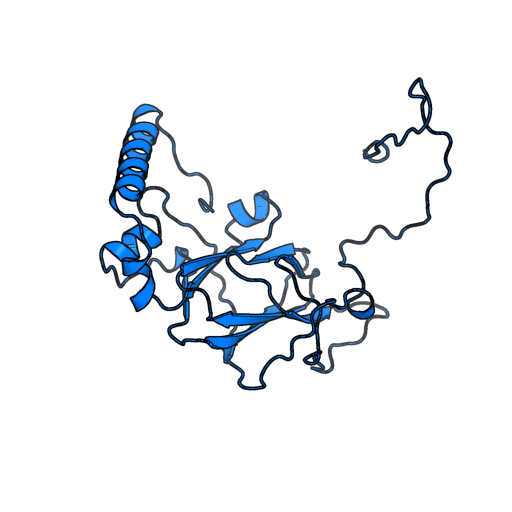A 1 87 ? 15.438 -4.381 0.398 1.00 94.31 87 LEU A N 1
ATOM 703 C CA . LEU A 1 87 ? 15.290 -5.367 1.468 1.00 94.31 87 LEU A CA 1
ATOM 704 C C . LEU A 1 87 ? 15.928 -6.705 1.035 1.00 94.31 87 LEU A C 1
ATOM 706 O O . LEU A 1 87 ? 15.217 -7.621 0.614 1.00 94.31 87 LEU A O 1
ATOM 710 N N . PRO A 1 88 ? 17.263 -6.861 1.132 1.00 94.50 88 PRO A N 1
ATOM 711 C CA . PRO A 1 88 ? 17.980 -8.022 0.582 1.00 94.50 88 PRO A CA 1
ATOM 712 C C . PRO A 1 88 ? 17.840 -9.300 1.426 1.00 94.50 88 PRO A C 1
ATOM 714 O O . PRO A 1 88 ? 18.288 -10.380 1.051 1.00 94.50 88 PRO A O 1
ATOM 717 N N . PHE A 1 89 ? 17.261 -9.203 2.617 1.00 93.50 89 PHE A N 1
ATOM 718 C CA . PHE A 1 89 ? 17.240 -10.292 3.587 1.00 93.50 89 PHE A CA 1
ATOM 719 C C . PHE A 1 89 ? 16.025 -11.199 3.396 1.00 93.50 89 PHE A C 1
ATOM 721 O O . PHE A 1 89 ? 14.903 -10.724 3.277 1.00 93.50 89 PHE A O 1
ATOM 728 N N . LYS A 1 90 ? 16.222 -12.519 3.480 1.00 95.38 90 LYS A N 1
ATOM 729 C CA . LYS A 1 90 ? 15.151 -13.523 3.400 1.00 95.38 90 LYS A CA 1
ATOM 730 C C . LYS A 1 90 ? 14.508 -13.819 4.757 1.00 95.38 90 LYS A C 1
ATOM 732 O O . LYS A 1 90 ? 15.203 -14.070 5.744 1.00 95.38 90 LYS A O 1
ATOM 737 N N . ASN A 1 91 ? 13.176 -13.864 4.781 1.00 94.00 91 ASN A N 1
ATOM 738 C CA . ASN A 1 91 ? 12.335 -14.240 5.921 1.00 94.00 91 ASN A CA 1
ATOM 739 C C . ASN A 1 91 ? 12.579 -13.415 7.199 1.00 94.00 91 ASN A C 1
ATOM 741 O O . ASN A 1 91 ? 12.379 -13.919 8.310 1.00 94.00 91 ASN A O 1
ATOM 745 N N . LYS A 1 92 ? 12.995 -12.152 7.066 1.00 93.12 92 LYS A N 1
ATOM 746 C CA . LYS A 1 92 ? 13.184 -11.230 8.194 1.00 93.12 92 LYS A CA 1
ATOM 747 C C . LYS A 1 92 ? 11.967 -10.335 8.359 1.00 93.12 92 LYS A C 1
ATOM 749 O O . LYS A 1 92 ? 11.264 -10.047 7.400 1.00 93.12 92 LYS A O 1
ATOM 754 N N . TRP A 1 93 ? 11.717 -9.917 9.593 1.00 92.56 93 TRP A N 1
ATOM 755 C CA . TRP A 1 93 ? 10.693 -8.921 9.873 1.00 92.56 93 TRP A CA 1
ATOM 756 C C . TRP A 1 93 ? 11.240 -7.521 9.605 1.00 92.56 93 TRP A C 1
ATOM 758 O O . TRP A 1 93 ? 12.350 -7.191 10.022 1.00 92.56 93 TRP A O 1
ATOM 768 N N . VAL A 1 94 ? 10.434 -6.709 8.935 1.00 93.19 94 VAL A N 1
ATOM 769 C CA . VAL A 1 94 ? 10.674 -5.289 8.682 1.00 93.19 94 VAL A CA 1
ATOM 770 C C . VAL A 1 94 ? 9.682 -4.504 9.518 1.00 93.19 94 VAL A C 1
ATOM 772 O O . VAL A 1 94 ? 8.513 -4.870 9.580 1.00 93.19 94 VAL A O 1
ATOM 775 N N . TYR A 1 95 ? 10.155 -3.446 10.171 1.00 92.25 95 TYR A N 1
ATOM 776 C CA . TYR A 1 95 ? 9.393 -2.650 11.125 1.00 92.25 95 TYR A CA 1
ATOM 777 C C . TYR A 1 95 ? 9.379 -1.192 10.665 1.00 92.25 95 TYR A C 1
ATOM 779 O O . TYR A 1 95 ? 10.421 -0.539 10.609 1.00 92.25 95 TYR A O 1
ATOM 787 N N . LEU A 1 96 ? 8.203 -0.659 10.340 1.00 91.56 96 LEU A N 1
ATOM 788 C CA . LEU A 1 96 ? 8.074 0.679 9.764 1.00 91.56 96 LEU A CA 1
ATOM 789 C C . LEU A 1 96 ? 7.239 1.564 10.664 1.00 91.56 96 LEU A C 1
ATOM 791 O O . LEU A 1 96 ? 6.048 1.329 10.852 1.00 91.56 96 LEU A O 1
ATOM 795 N N . PHE A 1 97 ? 7.885 2.590 11.206 1.00 90.56 97 PHE A N 1
ATOM 796 C CA . PHE A 1 97 ? 7.224 3.626 11.975 1.00 90.56 97 PHE A CA 1
ATOM 797 C C . PHE A 1 97 ? 6.994 4.845 11.083 1.00 90.56 97 PHE A C 1
ATOM 799 O O . PHE A 1 97 ? 7.942 5.527 10.691 1.00 90.56 97 PHE A O 1
ATOM 806 N N . ILE A 1 98 ? 5.733 5.093 10.749 1.00 89.81 98 ILE A N 1
ATOM 807 C CA . ILE A 1 98 ? 5.296 6.167 9.863 1.00 89.81 98 ILE A CA 1
ATOM 808 C C . ILE A 1 98 ? 4.704 7.279 10.726 1.00 89.81 98 ILE A C 1
ATOM 810 O O . ILE A 1 98 ? 3.811 7.021 11.530 1.00 89.81 98 ILE A O 1
ATOM 814 N N . GLN A 1 99 ? 5.203 8.505 10.569 1.00 88.06 99 GLN A N 1
ATOM 815 C CA . GLN A 1 99 ? 4.657 9.700 11.217 1.00 88.06 99 GLN A CA 1
ATOM 816 C C . GLN A 1 99 ? 3.992 10.579 10.172 1.00 88.06 99 GLN A C 1
ATOM 818 O O . GLN A 1 99 ? 4.484 10.670 9.048 1.00 88.06 99 GLN A O 1
ATOM 823 N N . ASN A 1 100 ? 2.907 11.240 10.561 1.00 87.62 100 ASN A N 1
ATOM 824 C CA . ASN A 1 100 ? 2.093 11.991 9.626 1.00 87.62 100 ASN A CA 1
ATOM 825 C C . ASN A 1 100 ? 2.076 13.498 9.879 1.00 87.62 100 ASN A C 1
ATOM 827 O O . ASN A 1 100 ? 2.263 13.968 11.000 1.00 87.62 100 ASN A O 1
ATOM 831 N N . THR A 1 101 ? 1.760 14.236 8.822 1.00 82.81 101 THR A N 1
ATOM 832 C CA . THR A 1 101 ? 1.314 15.633 8.877 1.00 82.81 101 THR A CA 1
ATOM 833 C C . THR A 1 101 ? -0.228 15.666 9.020 1.00 82.81 101 THR A C 1
ATOM 835 O O . THR A 1 101 ? -0.836 14.604 9.162 1.00 82.81 101 THR A O 1
ATOM 838 N N . PRO A 1 102 ? -0.913 16.824 9.081 1.00 85.00 102 PRO A N 1
ATOM 839 C CA . PRO A 1 102 ? -2.317 16.901 9.516 1.00 85.00 102 PRO A CA 1
ATOM 840 C C . PRO A 1 102 ? -3.374 16.131 8.706 1.00 85.00 102 PRO A C 1
ATOM 842 O O . PRO A 1 102 ? -4.504 16.015 9.176 1.00 85.00 102 PRO A O 1
ATOM 845 N N . ILE A 1 103 ? -3.057 15.631 7.512 1.00 88.69 103 ILE A N 1
ATOM 846 C CA . ILE A 1 103 ? -4.022 14.966 6.626 1.00 88.69 103 ILE A CA 1
ATOM 847 C C . ILE A 1 103 ? -4.019 13.461 6.870 1.00 88.69 103 ILE A C 1
ATOM 849 O O . ILE A 1 103 ? -2.966 12.853 6.915 1.00 88.69 103 ILE A O 1
ATOM 853 N N . THR A 1 104 ? -5.185 12.833 7.019 1.00 93.31 104 THR A N 1
ATOM 854 C CA . THR A 1 104 ? -5.288 11.374 7.184 1.00 93.31 104 THR A CA 1
ATOM 855 C C . THR A 1 104 ? -5.060 10.634 5.860 1.00 93.31 104 THR A C 1
ATOM 857 O O . THR A 1 104 ? -5.626 11.013 4.834 1.00 93.31 104 THR A O 1
ATOM 860 N N . HIS A 1 105 ? -4.309 9.529 5.895 1.00 94.75 105 HIS A N 1
ATOM 861 C CA . HIS A 1 105 ? -3.983 8.718 4.718 1.00 94.75 105 HIS A CA 1
ATOM 862 C C . HIS A 1 105 ? -4.285 7.226 4.948 1.00 94.75 105 HIS A C 1
ATOM 864 O O . HIS A 1 105 ? -3.768 6.656 5.904 1.00 94.75 105 HIS A O 1
ATOM 870 N N . PRO A 1 106 ? -5.068 6.546 4.092 1.00 97.31 106 PRO A N 1
ATOM 871 C CA . PRO A 1 106 ? -5.117 5.086 4.077 1.00 97.31 106 PRO A CA 1
ATOM 872 C C . PRO A 1 106 ? -3.850 4.547 3.405 1.00 97.31 106 PRO A C 1
ATOM 874 O O . PRO A 1 106 ? -3.681 4.717 2.202 1.00 97.31 106 PRO A O 1
ATOM 877 N N . ILE A 1 107 ? -2.948 3.933 4.168 1.00 97.69 107 ILE A N 1
ATOM 878 C CA . ILE A 1 107 ? -1.688 3.381 3.660 1.00 97.69 107 ILE A CA 1
ATOM 879 C C . ILE A 1 107 ? -1.904 1.934 3.248 1.00 97.69 107 ILE A C 1
ATOM 881 O O . ILE A 1 107 ? -2.251 1.113 4.094 1.00 97.69 107 ILE A O 1
ATOM 885 N N . HIS A 1 108 ? -1.672 1.645 1.972 1.00 98.50 108 HIS A N 1
ATOM 886 C CA . HIS A 1 108 ? -1.731 0.316 1.378 1.00 98.50 108 HIS A CA 1
ATOM 887 C C . HIS A 1 108 ? -0.323 -0.213 1.088 1.00 98.50 108 HIS A C 1
ATOM 889 O O . HIS A 1 108 ? 0.540 0.563 0.677 1.00 98.50 108 HIS A O 1
ATOM 895 N N . LEU A 1 109 ? -0.095 -1.515 1.278 1.00 98.56 109 LEU A N 1
ATOM 896 C CA . LEU A 1 109 ? 1.144 -2.213 0.929 1.00 98.56 109 LEU A CA 1
ATOM 897 C C . LEU A 1 109 ? 0.848 -3.378 -0.020 1.00 98.56 109 LEU A C 1
ATOM 899 O O . LEU A 1 109 ? 0.075 -4.278 0.300 1.00 98.56 109 LEU A O 1
ATOM 903 N N . HIS A 1 110 ? 1.522 -3.390 -1.165 1.00 98.62 110 HIS A N 1
ATOM 904 C CA . HIS A 1 110 ? 1.445 -4.484 -2.127 1.00 98.62 110 HIS A CA 1
ATOM 905 C C . HIS A 1 110 ? 2.249 -5.699 -1.644 1.00 98.62 110 HIS A C 1
ATOM 907 O O . HIS A 1 110 ? 3.215 -5.576 -0.892 1.00 98.62 110 HIS A O 1
ATOM 913 N N . GLY A 1 111 ? 1.868 -6.892 -2.105 1.00 98.38 111 GLY A N 1
ATOM 914 C CA . GLY A 1 111 ? 2.630 -8.133 -1.904 1.00 98.38 111 GLY A CA 1
ATOM 915 C C . GLY A 1 111 ? 2.612 -8.720 -0.489 1.00 98.38 111 GLY A C 1
ATOM 916 O O . GLY A 1 111 ? 3.087 -9.844 -0.313 1.00 98.38 111 GLY A O 1
ATOM 917 N N . HIS A 1 112 ? 2.054 -8.010 0.498 1.00 98.56 112 HIS A N 1
ATOM 918 C CA . HIS A 1 112 ? 2.089 -8.391 1.909 1.00 98.56 112 HIS A CA 1
ATOM 919 C C . HIS A 1 112 ? 0.821 -7.987 2.654 1.00 98.56 112 HIS A C 1
ATOM 921 O O . HIS A 1 112 ? 0.365 -6.854 2.554 1.00 98.56 112 HIS A O 1
ATOM 927 N N . ASP A 1 113 ? 0.362 -8.867 3.541 1.00 98.38 113 ASP A N 1
ATOM 928 C CA . ASP A 1 113 ? -0.324 -8.408 4.745 1.00 98.38 113 ASP A CA 1
ATOM 929 C C . ASP A 1 113 ? 0.715 -7.881 5.744 1.00 98.38 113 ASP A C 1
ATOM 931 O O . ASP A 1 113 ? 1.709 -8.561 6.036 1.00 98.38 113 ASP A O 1
ATOM 935 N N . PHE A 1 114 ? 0.447 -6.736 6.367 1.00 97.94 114 PHE A N 1
ATOM 936 C CA . PHE A 1 114 ? 1.231 -6.238 7.493 1.00 97.94 114 PHE A CA 1
ATOM 937 C C . PHE A 1 114 ? 0.474 -6.343 8.818 1.00 97.94 114 PHE A C 1
ATOM 939 O O . PHE A 1 114 ? -0.747 -6.239 8.900 1.00 97.94 114 PHE A O 1
ATOM 946 N N . SER A 1 115 ? 1.235 -6.538 9.888 1.00 97.88 115 SER A N 1
ATOM 947 C CA . SER A 1 115 ? 0.793 -6.430 11.273 1.00 97.88 115 SER A CA 1
ATOM 948 C C . SER A 1 115 ? 0.742 -4.968 11.706 1.00 97.88 115 SER A C 1
ATOM 950 O O . SER A 1 115 ? 1.742 -4.274 11.557 1.00 97.88 115 SER A O 1
ATOM 952 N N . ILE A 1 116 ? -0.362 -4.520 12.302 1.00 97.44 116 ILE A N 1
ATOM 953 C CA . ILE A 1 116 ? -0.498 -3.190 12.914 1.00 97.44 116 ILE A CA 1
ATOM 954 C C . ILE A 1 116 ? -0.069 -3.286 14.380 1.00 97.44 116 ILE A C 1
ATOM 956 O O . ILE A 1 116 ? -0.810 -3.770 15.232 1.00 97.44 116 ILE A O 1
ATOM 960 N N . LEU A 1 117 ? 1.152 -2.847 14.668 1.00 95.25 117 LEU A N 1
ATOM 961 C CA . LEU A 1 117 ? 1.764 -2.944 15.995 1.00 95.25 117 LEU A CA 1
ATOM 962 C C . LEU A 1 117 ? 1.324 -1.806 16.915 1.00 95.25 117 LEU A C 1
ATOM 964 O O . LEU A 1 117 ? 1.165 -2.005 18.116 1.00 95.25 117 LEU A O 1
ATOM 968 N N . ALA A 1 118 ? 1.149 -0.616 16.347 1.00 93.44 118 ALA A N 1
ATOM 969 C CA . ALA A 1 118 ? 0.583 0.549 17.010 1.00 93.44 118 ALA A CA 1
ATOM 970 C C . ALA A 1 118 ? -0.034 1.475 15.957 1.00 93.44 118 ALA A C 1
ATOM 972 O O . ALA A 1 118 ? 0.499 1.623 14.859 1.00 93.44 118 ALA A O 1
ATOM 973 N N . GLN A 1 119 ? -1.139 2.125 16.297 1.00 93.88 119 GLN A N 1
ATOM 974 C CA . GLN A 1 119 ? -1.813 3.109 15.454 1.00 93.88 119 GLN A CA 1
ATOM 975 C C . GLN A 1 119 ? -2.443 4.143 16.380 1.00 93.88 119 GLN A C 1
ATOM 977 O O . GLN A 1 119 ? -3.010 3.782 17.412 1.00 93.88 119 GLN A O 1
ATOM 982 N N . GLY A 1 120 ? -2.321 5.423 16.054 1.00 89.81 120 GLY A N 1
ATOM 983 C CA . GLY A 1 120 ? -2.904 6.460 16.894 1.00 89.81 120 GLY A CA 1
ATOM 984 C C . GLY A 1 120 ? -2.666 7.866 16.380 1.00 89.81 120 GLY A C 1
ATOM 985 O O . GLY A 1 120 ? -1.994 8.078 15.374 1.00 89.81 120 GLY A O 1
ATOM 986 N N . GLN A 1 121 ? -3.247 8.834 17.084 1.00 87.56 121 GLN A N 1
ATOM 987 C CA . GLN A 1 121 ? -3.064 10.256 16.822 1.00 87.56 121 GLN A CA 1
ATOM 988 C C . GLN A 1 121 ? -3.077 11.066 18.121 1.00 87.56 121 GLN A C 1
ATOM 990 O O . GLN A 1 121 ? -3.809 10.707 19.050 1.00 87.56 121 GLN A O 1
ATOM 995 N N . PRO A 1 122 ? -2.308 12.167 18.194 1.00 77.38 122 PRO A N 1
ATOM 996 C CA . PRO A 1 122 ? -2.390 13.102 19.303 1.00 77.38 122 PRO A CA 1
ATOM 997 C C . PRO A 1 122 ? -3.736 13.840 19.266 1.00 77.38 122 PRO A C 1
ATOM 999 O O . PRO A 1 122 ? -4.249 14.172 18.200 1.00 77.38 122 PRO A O 1
ATOM 1002 N N . GLY A 1 123 ? -4.316 14.130 20.430 1.00 73.44 123 GLY A N 1
ATOM 1003 C CA . GLY A 1 123 ? -5.538 14.929 20.509 1.00 73.44 123 GLY A CA 1
ATOM 1004 C C . GLY A 1 123 ? -6.165 14.951 21.903 1.00 73.44 123 GLY A C 1
ATOM 1005 O O . GLY A 1 123 ? -5.772 14.162 22.766 1.00 73.44 123 GLY A O 1
ATOM 1006 N N . PRO A 1 124 ? -7.142 15.843 22.151 1.00 68.00 124 PRO A N 1
ATOM 1007 C CA . PRO A 1 124 ? -7.867 15.888 23.417 1.00 68.00 124 PRO A CA 1
ATOM 1008 C C . PRO A 1 124 ? -8.479 14.523 23.753 1.00 68.00 124 PRO A C 1
ATOM 1010 O O . PRO A 1 124 ? -9.186 13.936 22.937 1.00 68.00 124 PRO A O 1
ATOM 1013 N N . GLY A 1 125 ? -8.185 14.005 24.948 1.00 68.81 125 GLY A N 1
ATOM 1014 C CA . GLY A 1 125 ? -8.674 12.697 25.397 1.00 68.81 125 GLY A CA 1
ATOM 1015 C C . GLY A 1 125 ? -7.961 11.483 24.787 1.00 68.81 125 GLY A C 1
ATOM 1016 O O . GLY A 1 125 ? -8.348 10.360 25.097 1.00 68.81 125 GLY A O 1
ATOM 1017 N N . LYS A 1 126 ? -6.920 11.674 23.961 1.00 72.12 126 LYS A N 1
ATOM 1018 C CA . LYS A 1 126 ? -6.105 10.581 23.410 1.00 72.12 126 LYS A CA 1
ATOM 1019 C C . LYS A 1 126 ? -4.748 10.518 24.122 1.00 72.12 126 LYS A C 1
ATOM 1021 O O . LYS A 1 126 ? -4.081 11.550 24.227 1.00 72.12 126 LYS A O 1
ATOM 1026 N N . PRO A 1 127 ? -4.328 9.348 24.639 1.00 62.38 127 PRO A N 1
ATOM 1027 C CA . PRO A 1 127 ? -3.037 9.220 25.299 1.00 62.38 127 PRO A CA 1
ATOM 1028 C C . PRO A 1 127 ? -1.899 9.494 24.310 1.00 62.38 127 PRO A C 1
ATOM 1030 O O . PRO A 1 127 ? -1.956 9.093 23.146 1.00 62.38 127 PRO A O 1
ATOM 1033 N N . GLN A 1 128 ? -0.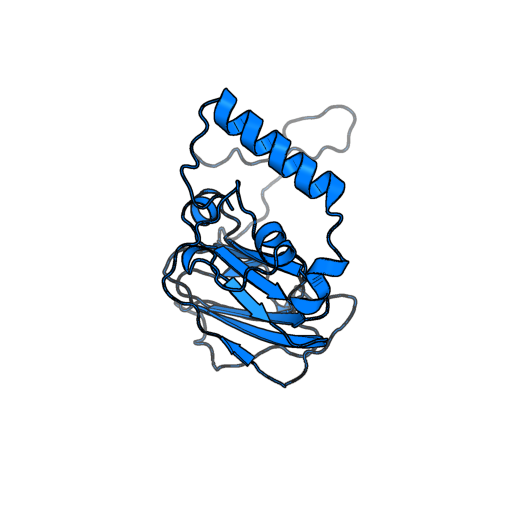853 10.173 24.787 1.00 73.31 128 GLN A N 1
ATOM 1034 C CA . GLN A 1 128 ? 0.423 10.209 24.074 1.00 73.31 128 GLN A CA 1
ATOM 1035 C C . GLN A 1 128 ? 0.941 8.776 23.952 1.00 73.31 128 GLN A C 1
ATOM 1037 O O . GLN A 1 128 ? 0.796 7.990 24.890 1.00 73.31 128 GLN A O 1
ATOM 1042 N N . TRP A 1 129 ? 1.528 8.431 22.807 1.00 82.38 129 TRP A N 1
ATOM 1043 C CA . TRP A 1 129 ? 2.089 7.097 22.643 1.00 82.38 129 TRP A CA 1
ATOM 1044 C C . TRP A 1 129 ? 3.238 6.889 23.629 1.00 82.38 129 TRP A C 1
ATOM 1046 O O . TRP A 1 129 ? 4.233 7.609 23.595 1.00 82.38 129 TRP A O 1
ATOM 1056 N N . ASP A 1 130 ? 3.112 5.884 24.486 1.00 82.62 130 ASP A N 1
ATOM 1057 C CA . ASP A 1 130 ? 4.126 5.473 25.461 1.00 82.62 130 ASP A CA 1
ATOM 1058 C C . ASP A 1 130 ? 5.202 4.551 24.854 1.00 82.62 130 ASP A C 1
ATOM 1060 O O . ASP A 1 130 ? 6.085 4.065 25.558 1.00 82.62 130 ASP A O 1
ATOM 1064 N N . GLY A 1 131 ? 5.134 4.299 23.541 1.00 82.94 131 GLY A N 1
ATOM 1065 C CA . GLY A 1 131 ? 6.004 3.360 22.837 1.00 82.94 131 GLY A CA 1
ATOM 1066 C C . GLY A 1 131 ? 5.533 1.904 22.900 1.00 82.94 131 GLY A C 1
ATOM 1067 O O . GLY A 1 131 ? 6.222 1.033 22.365 1.00 82.94 131 GLY A O 1
ATOM 1068 N N . SER A 1 132 ? 4.380 1.620 23.517 1.00 86.44 132 SER A N 1
ATOM 1069 C CA . SER A 1 132 ? 3.811 0.271 23.568 1.00 86.44 132 SER A CA 1
ATOM 1070 C C . SER A 1 132 ? 3.423 -0.241 22.178 1.00 86.44 132 SER A C 1
ATOM 1072 O O . SER A 1 132 ? 2.969 0.506 21.308 1.00 86.44 132 SER A O 1
ATOM 1074 N N . ILE A 1 133 ? 3.619 -1.543 21.964 1.00 90.94 133 ILE A N 1
ATOM 1075 C CA . ILE A 1 133 ? 3.283 -2.232 20.717 1.00 90.94 133 ILE A CA 1
ATOM 1076 C C . ILE A 1 133 ? 2.602 -3.570 20.993 1.00 90.94 133 ILE A C 1
ATOM 1078 O O . ILE A 1 133 ? 2.928 -4.266 21.956 1.00 90.94 133 ILE A O 1
ATOM 1082 N N . ILE A 1 134 ? 1.703 -3.966 20.096 1.00 90.69 134 ILE A N 1
ATOM 1083 C CA . ILE A 1 134 ? 1.071 -5.284 20.082 1.00 90.69 134 ILE A CA 1
ATOM 1084 C C . ILE A 1 134 ? 1.909 -6.198 19.187 1.00 90.69 134 ILE A C 1
ATOM 1086 O O . ILE A 1 134 ? 2.026 -5.971 17.989 1.00 90.69 134 ILE A O 1
ATOM 1090 N N . THR A 1 135 ? 2.507 -7.240 19.765 1.00 90.12 135 THR A N 1
ATOM 1091 C CA . THR A 1 135 ? 3.323 -8.230 19.022 1.00 90.12 135 THR A CA 1
ATOM 1092 C C . THR A 1 135 ? 2.734 -9.637 19.045 1.00 90.12 135 THR A C 1
ATOM 1094 O O . THR A 1 135 ? 3.142 -10.492 18.257 1.00 90.12 135 THR A O 1
ATOM 1097 N N . GLN A 1 136 ? 1.763 -9.882 19.928 1.00 93.81 136 GLN A N 1
ATOM 1098 C CA . GLN A 1 136 ? 1.030 -11.140 20.015 1.00 93.81 136 GLN A CA 1
ATOM 1099 C C . GLN A 1 136 ? -0.277 -11.010 19.237 1.00 93.81 136 GLN A C 1
ATOM 1101 O O . GLN A 1 136 ? -1.190 -10.322 19.681 1.00 93.81 136 GLN A O 1
ATOM 1106 N N . ASN A 1 137 ? -0.340 -11.658 18.073 1.00 95.62 137 ASN A N 1
ATOM 1107 C CA . ASN A 1 137 ? -1.479 -11.618 17.155 1.00 95.62 137 ASN A CA 1
ATOM 1108 C C . ASN A 1 137 ? -2.058 -10.207 16.903 1.00 95.62 137 ASN A C 1
ATOM 1110 O O . ASN A 1 137 ? -3.263 -10.011 17.078 1.00 95.62 137 ASN A O 1
ATOM 1114 N N . PRO A 1 138 ? -1.230 -9.218 16.508 1.00 96.69 138 PRO A N 1
ATOM 1115 C CA . PRO A 1 138 ? -1.745 -7.902 16.153 1.00 96.69 138 PRO A CA 1
ATOM 1116 C C . PRO A 1 138 ? -2.703 -7.986 14.955 1.00 96.69 138 PRO A C 1
ATOM 1118 O O . PRO A 1 138 ? -2.591 -8.926 14.154 1.00 96.69 138 PRO A O 1
ATOM 1121 N N . PRO A 1 139 ? -3.578 -6.979 14.772 1.00 98.12 139 PRO A N 1
ATOM 1122 C CA . PRO A 1 139 ? -4.367 -6.832 13.554 1.00 98.12 139 PRO A CA 1
ATOM 1123 C C . PRO A 1 139 ? -3.493 -6.988 12.313 1.00 98.12 139 PRO A C 1
ATOM 1125 O O . PRO A 1 139 ? -2.365 -6.492 12.280 1.00 98.12 139 PRO A O 1
ATOM 1128 N N . ARG A 1 140 ? -3.991 -7.701 11.301 1.00 98.00 140 ARG A N 1
ATOM 1129 C CA . ARG A 1 140 ? -3.227 -8.027 10.094 1.00 98.00 140 ARG A CA 1
ATOM 1130 C C . ARG A 1 140 ? -4.076 -7.832 8.842 1.00 98.00 140 ARG A C 1
ATOM 1132 O O . ARG A 1 140 ? -5.151 -8.422 8.765 1.00 98.00 140 ARG A O 1
ATOM 1139 N N . ARG A 1 141 ? -3.600 -6.990 7.921 1.00 98.38 141 ARG A N 1
ATOM 1140 C CA . ARG A 1 141 ? -4.262 -6.610 6.658 1.00 98.38 141 ARG A CA 1
ATOM 1141 C C . ARG A 1 141 ? -3.284 -5.883 5.725 1.00 98.38 141 ARG A C 1
ATOM 1143 O O . ARG A 1 141 ? -2.154 -5.621 6.123 1.00 98.38 141 ARG A O 1
ATOM 1150 N N . ASP A 1 142 ? -3.736 -5.508 4.534 1.00 98.56 142 ASP A N 1
ATOM 1151 C CA . ASP A 1 142 ? -2.939 -4.790 3.524 1.00 98.56 142 ASP A CA 1
ATOM 1152 C C . ASP A 1 142 ? -3.091 -3.257 3.543 1.00 98.56 142 ASP A C 1
ATOM 1154 O O . ASP A 1 142 ? -2.339 -2.565 2.860 1.00 98.56 142 ASP A O 1
ATOM 1158 N N . THR A 1 143 ? -4.067 -2.718 4.284 1.00 98.44 143 THR A N 1
ATOM 1159 C CA . THR A 1 143 ? -4.383 -1.282 4.303 1.00 98.44 143 THR A CA 1
ATOM 1160 C C . THR A 1 143 ? -4.760 -0.812 5.704 1.00 98.44 143 THR A C 1
ATOM 1162 O O . THR A 1 143 ? -5.624 -1.416 6.336 1.00 98.44 143 THR A O 1
ATOM 1165 N N . ALA A 1 144 ? -4.164 0.279 6.189 1.00 98.06 144 ALA A N 1
ATOM 1166 C CA . ALA A 1 144 ? -4.483 0.871 7.489 1.00 98.06 144 ALA A CA 1
ATOM 1167 C C . ALA A 1 144 ? -4.371 2.397 7.470 1.00 98.06 144 ALA A C 1
ATOM 1169 O O . ALA A 1 144 ? -3.564 2.981 6.748 1.00 98.06 144 ALA A O 1
ATOM 1170 N N . VAL A 1 145 ? -5.177 3.051 8.294 1.00 96.69 145 VAL A N 1
ATOM 1171 C CA . VAL A 1 145 ? -5.242 4.503 8.410 1.00 96.69 145 VAL A CA 1
ATOM 1172 C C . VAL A 1 145 ? -4.018 5.045 9.155 1.00 96.69 145 VAL A C 1
ATOM 1174 O O . VAL A 1 145 ? -3.807 4.798 10.340 1.00 96.69 145 VAL A O 1
ATOM 1177 N N . LEU A 1 146 ? -3.224 5.861 8.477 1.00 94.62 146 LEU A N 1
ATOM 1178 C CA . LEU A 1 146 ? -2.292 6.792 9.090 1.00 94.62 146 LEU A CA 1
ATOM 1179 C C . LEU A 1 146 ? -3.057 8.082 9.412 1.00 94.62 146 LEU A C 1
ATOM 1181 O O . LEU A 1 146 ? -3.315 8.911 8.538 1.00 94.62 146 LEU A O 1
ATOM 1185 N N . ALA A 1 147 ? -3.462 8.236 10.670 1.00 93.06 147 ALA A N 1
ATOM 1186 C CA . ALA A 1 147 ? -4.244 9.385 11.115 1.00 93.06 147 ALA A CA 1
ATOM 1187 C C . ALA A 1 147 ? -3.460 10.705 10.993 1.00 93.06 147 ALA A C 1
ATOM 1189 O O . ALA A 1 147 ? -2.232 10.726 11.119 1.00 93.06 147 ALA A O 1
ATOM 1190 N N . GLY A 1 148 ? -4.164 11.812 10.746 1.00 90.50 148 GLY A N 1
ATOM 1191 C CA . GLY A 1 148 ? -3.576 13.152 10.693 1.00 90.50 148 GLY A CA 1
ATOM 1192 C C . GLY A 1 148 ? -2.830 13.509 11.983 1.00 90.50 148 GLY A C 1
ATOM 1193 O O . GLY A 1 148 ? -3.333 13.290 13.083 1.00 90.50 148 GLY A O 1
ATOM 1194 N N . ASN A 1 149 ? -1.608 14.033 11.856 1.00 88.81 149 ASN A N 1
ATOM 1195 C CA . ASN A 1 149 ? -0.658 14.269 12.960 1.00 88.81 149 ASN A CA 1
ATOM 1196 C C . ASN A 1 149 ? -0.291 13.016 13.779 1.00 88.81 149 ASN A C 1
ATOM 1198 O O . ASN A 1 149 ? 0.329 13.127 14.836 1.00 88.81 149 ASN A O 1
ATOM 1202 N N . GLY A 1 150 ? -0.704 11.834 13.328 1.00 91.12 150 GLY A N 1
ATOM 1203 C CA . GLY A 1 150 ? -0.588 10.586 14.057 1.00 91.12 150 GLY A CA 1
ATOM 1204 C C . GLY A 1 150 ? 0.595 9.730 13.641 1.00 91.12 150 GLY A C 1
ATOM 1205 O O . GLY A 1 150 ? 1.576 10.190 13.047 1.00 91.12 150 GLY A O 1
ATOM 1206 N N . TRP A 1 151 ? 0.486 8.454 13.990 1.00 91.62 151 TRP A N 1
ATOM 1207 C CA . TRP A 1 151 ? 1.471 7.435 13.684 1.00 91.62 151 TRP A CA 1
ATOM 1208 C C . TRP A 1 151 ? 0.815 6.120 13.279 1.00 91.62 151 TRP A C 1
ATOM 1210 O O . TRP A 1 151 ? -0.269 5.756 13.743 1.00 91.62 151 TRP A O 1
ATOM 1220 N N . LEU A 1 152 ? 1.535 5.383 12.443 1.00 93.69 152 LEU A N 1
ATOM 1221 C CA . LEU A 1 152 ? 1.238 4.009 12.077 1.00 93.69 152 LEU A CA 1
ATOM 1222 C C . LEU A 1 152 ? 2.533 3.212 12.211 1.00 93.69 152 LEU A C 1
ATOM 1224 O O . LEU A 1 152 ? 3.537 3.536 11.581 1.00 93.69 152 LEU A O 1
ATOM 1228 N N . PHE A 1 153 ? 2.529 2.193 13.062 1.00 94.31 153 PHE A N 1
ATOM 1229 C CA . PHE A 1 153 ? 3.644 1.275 13.226 1.00 94.31 153 PHE A CA 1
ATOM 1230 C C . PHE A 1 153 ? 3.237 -0.091 12.688 1.00 94.31 153 PHE A C 1
ATOM 1232 O O . PHE A 1 153 ? 2.418 -0.779 13.297 1.00 94.31 153 PHE A O 1
ATOM 1239 N N . ILE A 1 154 ? 3.817 -0.481 11.555 1.00 95.69 154 ILE A N 1
ATOM 1240 C CA . ILE A 1 154 ? 3.524 -1.751 10.892 1.00 95.69 154 ILE A CA 1
ATOM 1241 C C . ILE A 1 154 ? 4.738 -2.672 10.841 1.00 95.69 154 ILE A C 1
ATOM 1243 O O . ILE A 1 154 ? 5.885 -2.223 10.926 1.00 95.69 154 ILE A O 1
ATOM 1247 N N . ALA A 1 155 ? 4.481 -3.966 10.667 1.00 95.62 155 ALA A N 1
ATOM 1248 C CA . ALA A 1 155 ? 5.515 -4.933 10.339 1.00 95.62 155 ALA A CA 1
ATOM 1249 C C . ALA A 1 155 ? 5.063 -5.979 9.323 1.00 95.62 155 ALA A C 1
ATOM 1251 O O . ALA A 1 155 ? 3.972 -6.530 9.430 1.00 95.62 155 ALA A O 1
ATOM 1252 N N . PHE A 1 156 ? 5.947 -6.316 8.391 1.00 96.31 156 PHE A N 1
ATOM 1253 C CA . PHE A 1 156 ? 5.760 -7.405 7.431 1.00 96.31 156 PHE A CA 1
ATOM 1254 C C . PHE A 1 156 ? 7.032 -8.253 7.341 1.00 96.31 156 PHE A C 1
ATOM 1256 O O . PHE A 1 156 ? 8.066 -7.901 7.916 1.00 96.31 156 PHE A O 1
ATOM 1263 N N . GLN A 1 157 ? 6.950 -9.411 6.690 1.00 95.62 157 GLN A N 1
ATOM 1264 C CA . GLN A 1 157 ? 8.068 -10.346 6.586 1.00 95.62 157 GLN A CA 1
ATOM 1265 C C . GLN A 1 157 ? 8.566 -10.403 5.148 1.00 95.62 157 GLN A C 1
ATOM 1267 O O . GLN A 1 157 ? 7.754 -10.572 4.254 1.00 95.62 157 GLN A O 1
ATOM 1272 N N . THR A 1 158 ? 9.881 -10.370 4.934 1.00 96.69 158 THR A N 1
ATOM 1273 C CA . THR A 1 158 ? 10.497 -10.492 3.605 1.00 96.69 158 THR A CA 1
ATOM 1274 C C . THR A 1 158 ? 10.464 -11.930 3.065 1.00 96.69 158 THR A C 1
ATOM 1276 O O . THR A 1 158 ? 11.483 -12.617 2.915 1.00 96.69 158 THR A O 1
ATOM 1279 N N . ASN A 1 159 ? 9.255 -12.435 2.839 1.00 96.88 159 ASN A N 1
ATOM 1280 C CA . ASN A 1 159 ? 8.967 -13.786 2.373 1.00 96.88 159 ASN A CA 1
ATOM 1281 C C . ASN A 1 159 ? 8.491 -13.853 0.906 1.00 96.88 159 ASN A C 1
ATOM 1283 O O . ASN A 1 159 ? 8.254 -14.958 0.420 1.00 96.88 159 ASN A O 1
ATOM 1287 N N . ASN A 1 160 ? 8.436 -12.730 0.191 1.00 98.25 160 ASN A N 1
ATOM 1288 C CA . ASN A 1 160 ? 7.887 -12.586 -1.153 1.00 98.25 160 ASN A CA 1
ATOM 1289 C C . ASN A 1 160 ? 8.786 -11.679 -2.033 1.00 98.25 160 ASN A C 1
ATOM 1291 O O . ASN A 1 160 ? 8.600 -10.464 -2.033 1.00 98.25 160 ASN A O 1
ATOM 1295 N N . PRO A 1 161 ? 9.778 -12.219 -2.773 1.00 98.06 161 PRO A N 1
ATOM 1296 C CA . PRO A 1 161 ? 10.653 -11.404 -3.619 1.00 98.06 161 PRO A CA 1
ATOM 1297 C C . PRO A 1 161 ? 9.873 -10.612 -4.670 1.00 98.06 161 PRO A C 1
ATOM 1299 O O . PRO A 1 161 ? 9.039 -11.181 -5.376 1.00 98.06 161 PRO A O 1
ATOM 1302 N N . GLY A 1 162 ? 10.159 -9.320 -4.811 1.00 97.25 162 GLY A N 1
ATOM 1303 C CA . GLY A 1 162 ? 9.437 -8.459 -5.745 1.00 97.25 162 GLY A CA 1
ATOM 1304 C C . GLY A 1 162 ? 9.682 -6.969 -5.535 1.00 97.25 162 GLY A C 1
ATOM 1305 O O . GLY A 1 162 ? 10.427 -6.564 -4.645 1.00 97.25 162 GLY A O 1
ATOM 1306 N N . ALA A 1 163 ? 9.045 -6.160 -6.382 1.00 96.44 163 ALA A N 1
ATOM 1307 C CA . ALA A 1 163 ? 8.980 -4.709 -6.249 1.00 96.44 163 ALA A CA 1
ATOM 1308 C C . ALA A 1 163 ? 7.577 -4.322 -5.758 1.00 96.44 163 ALA A C 1
ATOM 1310 O O . ALA A 1 163 ? 6.613 -4.398 -6.519 1.00 96.44 163 ALA A O 1
ATOM 1311 N N . TRP A 1 164 ? 7.454 -3.959 -4.482 1.00 98.00 164 TRP A N 1
ATOM 1312 C CA . TRP A 1 164 ? 6.168 -3.787 -3.802 1.00 98.00 164 TRP A CA 1
ATOM 1313 C C . TRP A 1 164 ? 5.897 -2.329 -3.457 1.00 98.00 164 TRP A C 1
ATOM 1315 O O . TRP A 1 164 ? 6.556 -1.765 -2.584 1.00 98.00 164 TRP A O 1
ATOM 1325 N N . LEU A 1 165 ? 4.90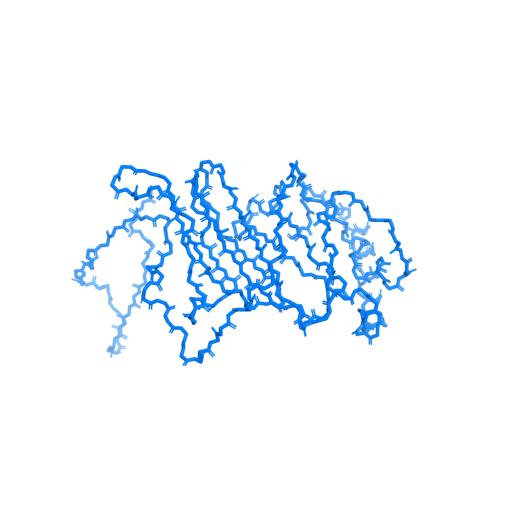9 -1.731 -4.120 1.00 97.19 165 LEU A N 1
ATOM 1326 C CA . LEU A 1 165 ? 4.455 -0.371 -3.849 1.00 97.19 165 LEU A CA 1
ATOM 1327 C C . LEU A 1 165 ? 3.815 -0.281 -2.450 1.00 97.19 165 LEU A C 1
ATOM 1329 O O . LEU A 1 165 ? 3.014 -1.127 -2.058 1.00 97.19 165 LEU A O 1
ATOM 1333 N N . MET A 1 166 ? 4.144 0.768 -1.705 1.00 96.38 166 MET A N 1
ATOM 1334 C CA . MET A 1 166 ? 3.426 1.208 -0.515 1.00 96.38 166 MET A CA 1
ATOM 1335 C C . MET A 1 166 ? 2.996 2.654 -0.729 1.00 96.38 166 MET A C 1
ATOM 1337 O O . MET A 1 166 ? 3.842 3.503 -1.004 1.00 96.38 166 MET A O 1
ATOM 1341 N N . HIS A 1 167 ? 1.706 2.954 -0.614 1.00 95.56 167 HIS A N 1
ATOM 1342 C CA . HIS A 1 167 ? 1.187 4.272 -0.983 1.00 95.56 167 HIS A CA 1
ATOM 1343 C C . HIS A 1 167 ? -0.077 4.661 -0.220 1.00 95.56 167 HIS A C 1
ATOM 1345 O O . HIS A 1 167 ? -0.748 3.825 0.386 1.00 95.56 167 HIS A O 1
ATOM 1351 N N . CYS A 1 168 ? -0.418 5.948 -0.267 1.00 95.50 168 CYS A N 1
ATOM 1352 C CA . CYS A 1 168 ? -1.747 6.403 0.122 1.00 95.50 168 CYS A CA 1
ATOM 1353 C C . CYS A 1 168 ? -2.774 5.969 -0.935 1.00 95.50 168 CYS A C 1
ATOM 1355 O O . CYS A 1 168 ? -2.585 6.195 -2.124 1.00 95.50 168 CYS A O 1
ATOM 1357 N N . HIS A 1 169 ? -3.894 5.388 -0.513 1.00 96.19 169 HIS A N 1
ATOM 1358 C CA . HIS A 1 169 ? -4.930 4.876 -1.417 1.00 96.19 169 HIS A CA 1
ATOM 1359 C C . HIS A 1 169 ? -5.976 5.942 -1.830 1.00 96.19 169 HIS A C 1
ATOM 1361 O O . HIS A 1 169 ? -6.953 5.656 -2.524 1.00 96.19 169 HIS A O 1
ATOM 1367 N N . ILE A 1 170 ? -5.797 7.197 -1.412 1.00 93.94 170 ILE A N 1
ATOM 1368 C CA . ILE A 1 170 ? -6.530 8.335 -1.986 1.00 93.94 170 ILE A CA 1
ATOM 1369 C C . ILE A 1 170 ? -5.862 8.673 -3.320 1.00 93.94 170 ILE A C 1
ATOM 1371 O O . ILE A 1 170 ? -4.701 9.074 -3.301 1.00 93.94 170 ILE A O 1
ATOM 1375 N N . GLY A 1 171 ? -6.594 8.538 -4.435 1.00 89.94 171 GLY A N 1
ATOM 1376 C CA . GLY A 1 171 ? -6.060 8.686 -5.802 1.00 89.94 171 GLY A CA 1
ATOM 1377 C C . GLY A 1 171 ? -5.186 9.927 -5.980 1.00 89.94 171 GLY A C 1
ATOM 1378 O O . GLY A 1 171 ? -4.004 9.818 -6.262 1.00 89.94 171 GLY A O 1
ATOM 1379 N N . TRP A 1 172 ? -5.711 11.099 -5.628 1.00 91.06 172 TRP A N 1
ATOM 1380 C CA . TRP A 1 172 ? -4.976 12.361 -5.770 1.00 91.06 172 TRP A CA 1
ATOM 1381 C C . TRP A 1 172 ? -3.667 12.411 -4.963 1.00 91.06 172 TRP A C 1
ATOM 1383 O O . TRP A 1 172 ? -2.715 13.050 -5.383 1.00 91.06 172 TRP A O 1
ATOM 1393 N N . HIS A 1 173 ? -3.587 11.726 -3.816 1.00 91.69 173 HIS A N 1
ATOM 1394 C CA . HIS A 1 173 ? -2.359 11.706 -3.017 1.00 91.69 173 HIS A CA 1
ATOM 1395 C C . HIS A 1 173 ? -1.296 10.762 -3.600 1.00 91.69 173 HIS A C 1
ATOM 1397 O O . HIS A 1 173 ? -0.108 11.049 -3.466 1.00 91.69 173 HIS A O 1
ATOM 1403 N N . VAL A 1 174 ? -1.685 9.630 -4.208 1.00 91.44 174 VAL A N 1
ATOM 1404 C CA . VAL A 1 174 ? -0.718 8.768 -4.916 1.00 91.44 174 VAL A CA 1
ATOM 1405 C C . VAL A 1 174 ? -0.260 9.430 -6.213 1.00 91.44 174 VAL A C 1
ATOM 1407 O O . VAL A 1 174 ? 0.941 9.416 -6.477 1.00 91.44 174 VAL A O 1
ATOM 1410 N N . ASP A 1 175 ? -1.149 10.129 -6.926 1.00 90.94 175 ASP A N 1
ATOM 1411 C CA . ASP A 1 175 ? -0.809 10.950 -8.099 1.00 90.94 175 ASP A CA 1
ATOM 1412 C C . ASP A 1 175 ? 0.215 12.049 -7.739 1.00 90.94 175 ASP A C 1
ATOM 1414 O O . ASP A 1 175 ? 1.163 12.302 -8.482 1.00 90.94 175 ASP A O 1
ATOM 1418 N N . GLU A 1 176 ? 0.085 12.660 -6.555 1.00 91.44 176 GLU A N 1
ATOM 1419 C CA . GLU A 1 176 ? 1.030 13.645 -5.996 1.00 91.44 176 GLU A CA 1
ATOM 1420 C C . GLU A 1 176 ? 2.339 13.023 -5.455 1.00 91.44 176 GLU A C 1
ATOM 1422 O O . GLU A 1 176 ? 3.252 13.736 -5.020 1.00 91.44 176 GLU A O 1
ATOM 1427 N N . GLY A 1 177 ? 2.461 11.693 -5.491 1.00 91.00 177 GLY A N 1
ATOM 1428 C CA . GLY A 1 177 ? 3.682 10.964 -5.157 1.00 91.00 177 GLY A CA 1
ATOM 1429 C C . GLY A 1 177 ? 3.800 10.524 -3.698 1.00 91.00 177 GLY A C 1
ATOM 1430 O O . GLY A 1 177 ? 4.915 10.244 -3.253 1.00 91.00 177 GLY A O 1
ATOM 1431 N N . LEU A 1 178 ? 2.695 10.431 -2.941 1.00 92.44 178 LEU A N 1
ATOM 1432 C CA . LEU A 1 178 ? 2.673 9.820 -1.601 1.00 92.44 178 LEU A CA 1
ATOM 1433 C C . LEU A 1 178 ? 2.751 8.288 -1.715 1.00 92.44 178 LEU A C 1
ATOM 1435 O O . LEU A 1 178 ? 1.800 7.553 -1.430 1.00 92.44 178 LEU A O 1
ATOM 1439 N N . ALA A 1 179 ? 3.909 7.826 -2.171 1.00 93.00 179 ALA A N 1
ATOM 1440 C CA . ALA A 1 179 ? 4.207 6.439 -2.464 1.00 93.00 179 ALA A CA 1
ATOM 1441 C C . ALA A 1 179 ? 5.711 6.157 -2.336 1.00 93.00 179 ALA A C 1
ATOM 1443 O O . ALA A 1 179 ? 6.545 7.061 -2.334 1.00 93.00 179 ALA A O 1
ATOM 1444 N N . LEU A 1 180 ? 6.050 4.882 -2.200 1.00 93.06 180 LEU A N 1
ATOM 1445 C CA . LEU A 1 180 ? 7.404 4.335 -2.236 1.00 93.06 180 LEU A CA 1
ATOM 1446 C C . LEU A 1 180 ? 7.332 2.858 -2.617 1.00 93.06 180 LEU A C 1
ATOM 1448 O O . LEU A 1 180 ? 6.246 2.289 -2.628 1.00 93.06 180 LEU A O 1
ATOM 1452 N N . GLN A 1 181 ? 8.455 2.207 -2.898 1.00 93.94 181 GLN A N 1
ATOM 1453 C CA . GLN A 1 181 ? 8.460 0.774 -3.188 1.00 93.94 181 GLN A CA 1
ATOM 1454 C C . GLN A 1 181 ? 9.572 0.034 -2.456 1.00 93.94 181 GLN A C 1
ATOM 1456 O O . GLN A 1 181 ? 10.698 0.517 -2.344 1.00 93.94 181 GLN A O 1
ATOM 1461 N N . PHE A 1 182 ? 9.262 -1.172 -1.995 1.00 95.38 182 PHE A N 1
ATOM 1462 C CA . PHE A 1 182 ? 10.239 -2.100 -1.448 1.00 95.38 182 PHE A CA 1
ATOM 1463 C C . PHE A 1 182 ? 10.739 -3.034 -2.537 1.00 95.38 182 PHE A C 1
ATOM 1465 O O . PHE A 1 182 ? 9.941 -3.733 -3.155 1.00 95.38 182 PHE A O 1
ATOM 1472 N N . ILE A 1 183 ? 12.053 -3.083 -2.739 1.00 95.94 183 ILE A N 1
ATOM 1473 C CA . ILE A 1 183 ? 12.685 -4.087 -3.596 1.00 95.94 183 ILE A CA 1
ATOM 1474 C C . ILE A 1 183 ? 13.172 -5.196 -2.694 1.00 95.94 183 ILE A C 1
ATOM 1476 O O . ILE A 1 183 ? 14.229 -5.128 -2.065 1.00 95.94 183 ILE A O 1
ATOM 1480 N N . GLU A 1 184 ? 12.322 -6.197 -2.577 1.00 97.25 184 GLU A N 1
ATOM 1481 C CA . GLU A 1 184 ? 12.536 -7.328 -1.712 1.00 97.25 184 GLU A CA 1
ATOM 1482 C C . GLU A 1 184 ? 13.300 -8.420 -2.452 1.00 97.25 184 GLU A C 1
ATOM 1484 O O . GLU A 1 184 ? 12.813 -8.943 -3.454 1.00 97.25 184 GLU A O 1
ATOM 1489 N N . ARG A 1 185 ? 14.469 -8.797 -1.914 1.00 96.56 185 ARG A N 1
ATOM 1490 C CA . ARG A 1 185 ? 15.293 -9.920 -2.400 1.00 96.56 185 ARG A CA 1
ATOM 1491 C C . ARG A 1 185 ? 15.541 -9.817 -3.912 1.00 96.56 185 ARG A C 1
ATOM 1493 O O . ARG A 1 185 ? 15.149 -10.689 -4.687 1.00 96.56 185 ARG A O 1
ATOM 1500 N N . GLN A 1 186 ? 16.152 -8.696 -4.320 1.00 95.19 186 GLN A N 1
ATOM 1501 C CA . GLN A 1 186 ? 16.352 -8.308 -5.724 1.00 95.19 186 GLN A CA 1
ATOM 1502 C C . GLN A 1 186 ? 17.015 -9.402 -6.572 1.00 95.19 186 GLN A C 1
ATOM 1504 O O . GLN A 1 186 ? 16.658 -9.588 -7.735 1.00 95.19 186 GLN A O 1
ATOM 1509 N N . ASP A 1 187 ? 17.954 -10.138 -5.983 1.00 94.94 187 ASP A N 1
ATOM 1510 C CA . ASP A 1 187 ? 18.680 -11.247 -6.599 1.00 94.94 187 ASP A CA 1
ATOM 1511 C C . ASP A 1 187 ? 17.767 -12.397 -7.053 1.00 94.94 187 ASP A C 1
ATOM 1513 O O . ASP A 1 187 ? 18.086 -13.102 -8.010 1.00 94.94 187 ASP A O 1
ATOM 1517 N N . GLU A 1 188 ? 16.600 -12.552 -6.426 1.00 96.25 188 GLU A N 1
ATOM 1518 C CA . GLU A 1 188 ? 15.612 -13.572 -6.782 1.00 96.25 188 GLU A CA 1
ATOM 1519 C C . GLU A 1 188 ? 14.610 -13.085 -7.846 1.00 96.25 188 GLU A C 1
ATOM 1521 O O . GLU A 1 188 ? 14.065 -13.901 -8.592 1.00 96.25 188 GLU A O 1
ATOM 1526 N N . ILE A 1 189 ? 14.393 -11.767 -7.973 1.00 95.94 189 ILE A N 1
ATOM 1527 C CA . ILE A 1 189 ? 13.337 -11.180 -8.822 1.00 95.94 189 ILE A CA 1
ATOM 1528 C C . ILE A 1 189 ? 13.501 -11.573 -10.290 1.00 95.94 189 ILE A C 1
ATOM 1530 O O . ILE A 1 189 ? 12.529 -11.957 -10.939 1.00 95.94 189 ILE A O 1
ATOM 1534 N N . ARG A 1 190 ? 14.724 -11.519 -10.830 1.00 94.25 190 ARG A N 1
ATOM 1535 C CA . ARG A 1 190 ? 14.970 -11.787 -12.257 1.00 94.25 190 ARG A CA 1
ATOM 1536 C C . ARG A 1 190 ? 14.498 -13.181 -12.684 1.00 94.25 190 ARG A C 1
ATOM 1538 O O . ARG A 1 190 ? 14.006 -13.333 -13.797 1.00 94.25 190 ARG A O 1
ATOM 1545 N N . GLY A 1 191 ? 14.618 -14.175 -11.802 1.00 95.06 191 GLY A N 1
ATOM 1546 C CA . GLY A 1 191 ? 14.158 -15.544 -12.056 1.00 95.06 191 GLY A CA 1
ATOM 1547 C C . GLY A 1 191 ? 12.635 -15.718 -12.013 1.00 95.06 191 GLY A C 1
ATOM 1548 O O . GLY A 1 191 ? 12.134 -16.741 -12.470 1.00 95.06 191 GLY A O 1
ATOM 1549 N N . LEU A 1 192 ? 11.902 -14.734 -11.483 1.00 95.06 192 LEU A N 1
ATOM 1550 C CA . LEU A 1 192 ? 10.442 -14.751 -11.347 1.00 95.06 192 LEU A CA 1
ATOM 1551 C C . LEU A 1 192 ? 9.727 -14.004 -12.484 1.00 95.06 192 LEU A C 1
ATOM 1553 O O . LEU A 1 192 ? 8.528 -14.190 -12.688 1.00 95.06 192 LEU A O 1
ATOM 1557 N N . VAL A 1 193 ? 10.442 -13.162 -13.236 1.00 94.50 193 VAL A N 1
ATOM 1558 C CA . VAL A 1 193 ? 9.863 -12.356 -14.318 1.00 94.50 193 VAL A CA 1
ATOM 1559 C C . VAL A 1 193 ? 9.681 -13.200 -15.580 1.00 94.50 193 VAL A C 1
ATOM 1561 O O . VAL A 1 193 ? 10.647 -13.669 -16.183 1.00 94.50 193 VAL A O 1
ATOM 1564 N N . ASN A 1 194 ? 8.435 -13.321 -16.050 1.00 95.44 194 ASN A N 1
ATOM 1565 C CA . ASN A 1 194 ? 8.153 -13.854 -17.381 1.00 95.44 194 ASN A CA 1
ATOM 1566 C C . ASN A 1 194 ? 8.452 -12.786 -18.446 1.00 95.44 194 ASN A C 1
ATOM 1568 O O . ASN A 1 194 ? 7.591 -11.981 -18.805 1.00 95.44 194 ASN A O 1
ATOM 1572 N N . TYR A 1 195 ? 9.701 -12.760 -18.913 1.00 94.69 195 TYR A N 1
ATOM 1573 C CA . TYR A 1 195 ? 10.227 -11.656 -19.713 1.00 94.69 195 TYR A CA 1
ATOM 1574 C C . TYR A 1 195 ? 9.512 -11.441 -21.047 1.00 94.69 195 TYR A C 1
ATOM 1576 O O . TYR A 1 195 ? 9.264 -10.297 -21.403 1.00 94.69 195 TYR A O 1
ATOM 1584 N N . ILE A 1 196 ? 9.170 -12.505 -21.780 1.00 96.19 196 ILE A N 1
ATOM 1585 C CA . ILE A 1 196 ? 8.586 -12.381 -23.129 1.00 96.19 196 ILE A CA 1
ATOM 1586 C C . ILE A 1 196 ? 7.285 -11.555 -23.109 1.00 96.19 196 ILE A C 1
ATOM 1588 O O . ILE A 1 196 ? 7.277 -10.479 -23.707 1.00 96.19 196 ILE A O 1
ATOM 1592 N N . PRO A 1 197 ? 6.220 -11.964 -22.389 1.00 96.94 197 PRO A N 1
ATOM 1593 C CA . PRO A 1 197 ? 4.979 -11.193 -22.350 1.00 96.94 197 PRO A CA 1
ATOM 1594 C C . PRO A 1 197 ? 5.151 -9.835 -21.661 1.00 96.94 197 PRO A C 1
ATOM 1596 O O . PRO A 1 197 ? 4.478 -8.872 -22.024 1.00 96.94 197 PRO A O 1
ATOM 1599 N N . PHE A 1 198 ? 6.063 -9.723 -20.689 1.00 96.00 198 PHE A N 1
ATOM 1600 C CA . PHE A 1 198 ? 6.344 -8.448 -20.032 1.00 96.00 198 PHE A CA 1
ATOM 1601 C C . PHE A 1 198 ? 6.955 -7.428 -21.007 1.00 96.00 198 PHE A C 1
ATOM 1603 O O . PHE A 1 198 ? 6.468 -6.305 -21.122 1.00 96.00 198 PHE A O 1
ATOM 1610 N N . ASN A 1 199 ? 7.967 -7.839 -21.770 1.00 96.69 199 ASN A N 1
ATOM 1611 C CA . ASN A 1 199 ? 8.625 -7.013 -22.776 1.00 96.69 199 ASN A CA 1
ATOM 1612 C C . ASN A 1 199 ? 7.698 -6.684 -23.956 1.00 96.69 199 ASN A C 1
ATOM 1614 O O . ASN A 1 199 ? 7.711 -5.557 -24.447 1.00 96.69 199 ASN A O 1
ATOM 1618 N N . GLU A 1 200 ? 6.862 -7.631 -24.392 1.00 97.62 200 GLU A N 1
ATOM 1619 C CA . GLU A 1 200 ? 5.834 -7.380 -25.411 1.00 97.62 200 GLU A CA 1
ATOM 1620 C C . GLU A 1 200 ? 4.835 -6.308 -24.960 1.00 97.62 200 GLU A C 1
ATOM 1622 O O . GLU A 1 200 ? 4.497 -5.416 -25.743 1.00 97.62 200 GLU A O 1
ATOM 1627 N N . ASN A 1 201 ? 4.418 -6.336 -23.690 1.00 97.38 201 ASN A N 1
ATOM 1628 C CA . ASN A 1 201 ? 3.553 -5.307 -23.123 1.00 97.38 201 ASN A CA 1
ATOM 1629 C C . ASN A 1 201 ? 4.243 -3.933 -23.077 1.00 97.38 201 ASN A C 1
ATOM 1631 O O . ASN A 1 201 ? 3.646 -2.944 -23.501 1.00 97.38 201 ASN A O 1
ATOM 1635 N N . CYS A 1 202 ? 5.507 -3.862 -22.642 1.00 97.12 202 CYS A N 1
ATOM 1636 C CA . CYS A 1 202 ? 6.286 -2.617 -22.675 1.00 97.12 202 CYS A CA 1
ATOM 1637 C C . CYS A 1 202 ? 6.413 -2.065 -24.106 1.00 97.12 202 CYS A C 1
ATOM 1639 O O . CYS A 1 202 ? 6.162 -0.885 -24.340 1.00 97.12 202 CYS A O 1
ATOM 1641 N N . ALA A 1 203 ? 6.706 -2.917 -25.092 1.00 97.25 203 ALA A N 1
ATOM 1642 C CA . ALA A 1 203 ? 6.794 -2.503 -26.491 1.00 97.25 203 ALA A CA 1
ATOM 1643 C C . ALA A 1 203 ? 5.446 -1.996 -27.042 1.00 97.25 203 ALA A C 1
ATOM 1645 O O . ALA A 1 203 ? 5.398 -0.995 -27.769 1.00 97.25 203 ALA A O 1
ATOM 1646 N N . ALA A 1 204 ? 4.341 -2.663 -26.692 1.00 97.38 204 ALA A N 1
ATOM 1647 C CA . ALA A 1 204 ? 2.996 -2.228 -27.057 1.00 97.38 204 ALA A CA 1
ATOM 1648 C C . ALA A 1 204 ? 2.648 -0.871 -26.423 1.00 97.38 204 ALA A C 1
ATOM 1650 O O . ALA A 1 204 ? 2.111 0.003 -27.112 1.00 97.38 204 ALA A O 1
ATOM 1651 N N . TRP A 1 205 ? 3.008 -0.671 -25.152 1.00 97.00 205 TRP A N 1
ATOM 1652 C CA . TRP A 1 205 ? 2.813 0.583 -24.432 1.00 97.00 205 TRP A CA 1
ATOM 1653 C C . TRP A 1 205 ? 3.588 1.741 -25.066 1.00 97.00 205 TRP A C 1
ATOM 1655 O O . TRP A 1 205 ? 2.978 2.743 -25.441 1.00 97.00 205 TRP A O 1
ATOM 1665 N N . SER A 1 206 ? 4.891 1.584 -25.313 1.00 96.00 206 SER A N 1
ATOM 1666 C CA . SER A 1 206 ? 5.696 2.645 -25.931 1.00 96.00 206 SER A CA 1
ATOM 1667 C C . SER A 1 206 ? 5.190 3.014 -27.333 1.00 96.00 206 SER A C 1
ATOM 1669 O O . SER A 1 206 ? 5.181 4.188 -27.719 1.00 96.00 206 SER A O 1
ATOM 1671 N N . LYS A 1 207 ? 4.686 2.036 -28.106 1.00 96.94 207 LYS A N 1
ATOM 1672 C CA . LYS A 1 207 ? 4.012 2.312 -29.386 1.00 96.94 207 LYS A CA 1
ATOM 1673 C C . LYS A 1 207 ? 2.723 3.113 -29.184 1.00 96.94 207 LYS A C 1
ATOM 1675 O O . LYS A 1 207 ? 2.462 4.049 -29.947 1.00 96.94 207 LYS A O 1
ATOM 1680 N N . TYR A 1 208 ? 1.912 2.747 -28.194 1.00 96.75 208 TYR A N 1
ATOM 1681 C CA . TYR A 1 208 ? 0.649 3.412 -27.886 1.00 96.75 208 TYR A CA 1
ATOM 1682 C C . TYR A 1 208 ? 0.859 4.866 -27.452 1.00 96.75 208 TYR A C 1
ATOM 1684 O O . TYR A 1 208 ? 0.283 5.762 -28.072 1.00 96.75 208 TYR A O 1
ATOM 1692 N N . VAL A 1 209 ? 1.736 5.107 -26.473 1.00 95.81 209 VAL A N 1
ATOM 1693 C CA . VAL A 1 209 ? 2.067 6.441 -25.944 1.00 95.81 209 VAL A CA 1
ATOM 1694 C C . VAL A 1 209 ? 2.510 7.373 -27.063 1.00 95.81 209 VAL A C 1
ATOM 1696 O O . VAL A 1 209 ? 1.953 8.461 -27.216 1.00 95.81 209 VAL A O 1
ATOM 1699 N N . LYS A 1 210 ? 3.424 6.909 -27.925 1.00 95.00 210 LYS A N 1
ATOM 1700 C CA . LYS A 1 210 ? 3.892 7.677 -29.085 1.00 95.00 210 LYS A CA 1
ATOM 1701 C C . LYS A 1 210 ? 2.779 7.964 -30.095 1.00 95.00 210 LYS A C 1
ATOM 1703 O O . LYS A 1 210 ? 2.709 9.059 -30.635 1.00 95.00 210 LYS A O 1
ATOM 1708 N N . THR A 1 211 ? 1.907 6.993 -30.368 1.00 97.00 211 THR A N 1
ATOM 1709 C CA . THR A 1 211 ? 0.814 7.156 -31.349 1.00 97.00 211 THR A CA 1
ATOM 1710 C C . THR A 1 211 ? -0.270 8.110 -30.848 1.00 97.00 211 THR A C 1
ATOM 1712 O O . THR A 1 211 ? -0.924 8.786 -31.640 1.00 97.00 211 THR A O 1
ATOM 1715 N N . LYS A 1 212 ? -0.495 8.140 -29.534 1.00 97.12 212 LYS A N 1
ATOM 1716 C CA . LYS A 1 212 ? -1.547 8.930 -28.892 1.00 97.12 212 LYS A CA 1
ATOM 1717 C C . LYS A 1 212 ? -1.047 10.241 -28.280 1.00 97.12 212 LYS A C 1
ATOM 1719 O O . LYS A 1 212 ? -1.876 10.991 -27.779 1.00 97.12 212 LYS A O 1
ATOM 1724 N N . ASN A 1 213 ? 0.255 10.530 -28.363 1.00 95.12 213 ASN A N 1
ATOM 1725 C CA . ASN A 1 213 ? 0.905 11.676 -27.717 1.00 95.12 213 ASN A CA 1
ATOM 1726 C C . ASN A 1 213 ? 0.557 11.771 -26.221 1.00 95.12 213 ASN A C 1
ATOM 1728 O O . ASN A 1 213 ? 0.228 12.844 -25.719 1.00 95.12 213 ASN A O 1
ATOM 1732 N N . ILE A 1 214 ? 0.575 10.630 -25.527 1.00 95.06 214 ILE A N 1
ATOM 1733 C CA . ILE A 1 214 ? 0.315 10.590 -24.086 1.00 95.06 214 ILE A CA 1
ATOM 1734 C C . ILE A 1 214 ? 1.530 11.154 -23.354 1.00 95.06 214 ILE A C 1
ATOM 1736 O O . ILE A 1 214 ? 2.667 10.810 -23.668 1.00 95.06 214 ILE A O 1
ATOM 1740 N N . VAL A 1 215 ? 1.274 12.013 -22.372 1.00 92.31 215 VAL A N 1
ATOM 1741 C CA . VAL A 1 215 ? 2.282 12.564 -21.467 1.00 92.31 215 VAL A CA 1
ATOM 1742 C C . VAL A 1 215 ? 1.892 12.151 -20.055 1.00 92.31 215 VAL A C 1
ATOM 1744 O O . VAL A 1 215 ? 0.738 12.324 -19.667 1.00 92.31 215 VAL A O 1
ATOM 1747 N N . GLN A 1 216 ? 2.840 11.595 -19.305 1.00 91.62 216 GLN A N 1
ATOM 1748 C CA . GLN A 1 216 ? 2.655 11.322 -17.883 1.00 91.62 216 GLN A CA 1
ATOM 1749 C C . GLN A 1 216 ? 2.612 12.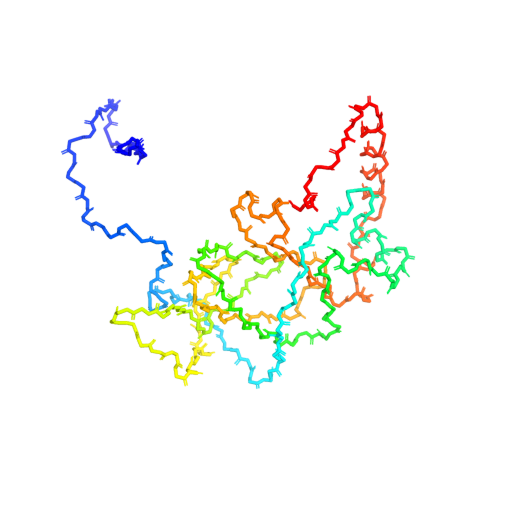655 -17.124 1.00 91.62 216 GLN A C 1
ATOM 1751 O O . GLN A 1 216 ? 3.540 13.457 -17.235 1.00 91.62 216 GLN A O 1
ATOM 1756 N N . ALA A 1 217 ? 1.518 12.909 -16.406 1.00 91.44 217 ALA A N 1
ATOM 1757 C CA . ALA A 1 217 ? 1.258 14.190 -15.743 1.00 91.44 217 ALA A CA 1
ATOM 1758 C C . ALA A 1 217 ? 1.449 14.145 -14.216 1.00 91.44 217 ALA A C 1
ATOM 1760 O O . ALA A 1 217 ? 1.453 15.193 -13.573 1.00 91.44 217 ALA A O 1
ATOM 1761 N N . ASP A 1 218 ? 1.613 12.950 -13.657 1.00 91.38 218 ASP A N 1
ATOM 1762 C CA . ASP A 1 218 ? 1.612 12.651 -12.227 1.00 91.38 218 ASP A CA 1
ATOM 1763 C C . ASP A 1 218 ? 2.759 11.683 -11.865 1.00 91.38 218 ASP A C 1
ATOM 1765 O O . ASP A 1 218 ? 3.713 11.488 -12.634 1.00 91.38 218 ASP A O 1
ATOM 1769 N N . SER A 1 219 ? 2.700 11.102 -10.667 1.00 89.00 219 SER A N 1
ATOM 1770 C CA . SER A 1 219 ? 3.676 10.133 -10.164 1.00 89.00 219 SER A CA 1
ATOM 1771 C C . SER A 1 219 ? 3.822 8.881 -11.035 1.00 89.00 219 SER A C 1
ATOM 1773 O O . SER A 1 219 ? 4.870 8.238 -10.975 1.00 89.00 219 SER A O 1
ATOM 1775 N N . GLY A 1 220 ? 2.810 8.535 -11.837 1.00 88.44 220 GLY A N 1
ATOM 1776 C CA . GLY A 1 220 ? 2.750 7.306 -12.622 1.00 88.44 220 GLY A CA 1
ATOM 1777 C C . GLY A 1 220 ? 2.461 6.029 -11.821 1.00 88.44 220 GLY A C 1
ATOM 1778 O O . GLY A 1 220 ? 2.610 4.942 -12.388 1.00 88.44 220 GLY A O 1
ATOM 1779 N N . ALA A 1 221 ? 2.095 6.140 -10.539 1.00 80.94 221 ALA A N 1
ATOM 1780 C CA . ALA A 1 221 ? 1.868 5.018 -9.619 1.00 80.94 221 ALA A CA 1
ATOM 1781 C C . ALA A 1 221 ? 0.396 4.586 -9.507 1.00 80.94 221 ALA A C 1
ATOM 1783 O O . ALA A 1 221 ? -0.499 5.439 -9.676 1.00 80.94 221 ALA A O 1
#

InterPro domains:
  IPR002355 Multicopper oxidase, copper-binding site [PS00080] (167-178)
  IPR008972 Cupredoxin [G3DSA:2.60.40.420] (30-221)
  IPR008972 Cupredoxin [SSF49503] (23-200)
  IPR011706 Multicopper oxidase, C-terminal [PF07731] (62-187)
  IPR033138 Multicopper oxidases, conserved site [PS00079] (162-182)
  IPR045087 Multicopper oxidase [PTHR11709] (34-184)

Radius of gyration: 21.19 Å; chains: 1; bounding box: 63×35×57 Å

Sequence (221 aa):
MTGNIRGIVYYGTKPQQPQTQSFPFTNVCEDELLTNLVPHVPKTNAQNFFRWRFNSTSMNVSWDNPTLMQIYHNEMSFSNLSGMIELPFKNKWVYLFIQNTPITHPIHLHGHDFSILAQGQPGPGKPQWDGSIITQNPPRRDTAVLAGNGWLFIAFQTNNPGAWLMHCHIGWHVDEGLALQFIERQDEIRGLVNYIPFNENCAAWSKYVKTKNIVQADSGA